Protein AF-A0A972TFI7-F1 (afdb_monomer_lite)

Radius of gyration: 17.01 Å; chains: 1; bounding box: 44×45×53 Å

Structure (mmCIF, N/CA/C/O backbone):
data_AF-A0A972TFI7-F1
#
_entry.id   AF-A0A972TFI7-F1
#
loop_
_atom_site.group_PDB
_atom_site.id
_atom_site.type_symbol
_atom_site.label_atom_id
_atom_site.label_alt_id
_atom_site.label_comp_id
_atom_site.label_asym_id
_atom_site.label_entity_id
_atom_site.label_seq_id
_atom_site.pdbx_PDB_ins_code
_atom_site.Cartn_x
_atom_site.Cartn_y
_atom_site.Cartn_z
_atom_site.occupancy
_atom_site.B_iso_or_equiv
_atom_site.auth_seq_id
_atom_site.auth_comp_id
_atom_site.auth_asym_id
_atom_site.auth_atom_id
_atom_site.pdbx_PDB_model_num
ATOM 1 N N . MET A 1 1 ? -23.118 -13.924 28.326 1.00 34.09 1 MET A N 1
ATOM 2 C CA . MET A 1 1 ? -22.421 -12.785 27.682 1.00 34.09 1 MET A CA 1
ATOM 3 C C . MET A 1 1 ? -22.241 -13.118 26.204 1.00 34.09 1 MET A C 1
ATOM 5 O O . MET A 1 1 ? -21.303 -13.821 25.851 1.00 34.09 1 MET A O 1
ATOM 9 N N . ASN A 1 2 ? -23.185 -12.710 25.352 1.00 30.08 2 ASN A N 1
ATOM 10 C CA . ASN A 1 2 ? -23.127 -12.994 23.916 1.00 30.08 2 ASN A CA 1
ATOM 11 C C . ASN A 1 2 ? -22.127 -12.044 23.255 1.00 30.08 2 ASN A C 1
ATOM 13 O O . ASN A 1 2 ? -22.388 -10.853 23.112 1.00 30.08 2 ASN A O 1
ATOM 17 N N . GLN A 1 3 ? -20.965 -12.572 22.870 1.00 31.88 3 GLN A N 1
ATOM 18 C CA . GLN A 1 3 ? -20.078 -11.890 21.937 1.00 31.88 3 GLN A CA 1
ATOM 19 C C . GLN A 1 3 ? -20.715 -11.971 20.551 1.00 31.88 3 GLN A C 1
ATOM 21 O O . GLN A 1 3 ? -20.468 -12.910 19.794 1.00 31.88 3 GLN A O 1
ATOM 26 N N . GLU A 1 4 ? -21.547 -10.983 20.220 1.00 34.84 4 GLU A N 1
ATOM 27 C CA . GLU A 1 4 ? -21.889 -10.692 18.833 1.00 34.84 4 GLU A CA 1
ATOM 28 C C . GLU A 1 4 ? -20.587 -10.449 18.072 1.00 34.84 4 GLU A C 1
ATOM 30 O O . GLU A 1 4 ? -19.953 -9.391 18.130 1.00 34.84 4 GLU A O 1
ATOM 35 N N . THR A 1 5 ? -20.149 -11.480 17.362 1.00 34.28 5 THR A N 1
ATOM 36 C CA . THR A 1 5 ? -19.100 -11.376 16.367 1.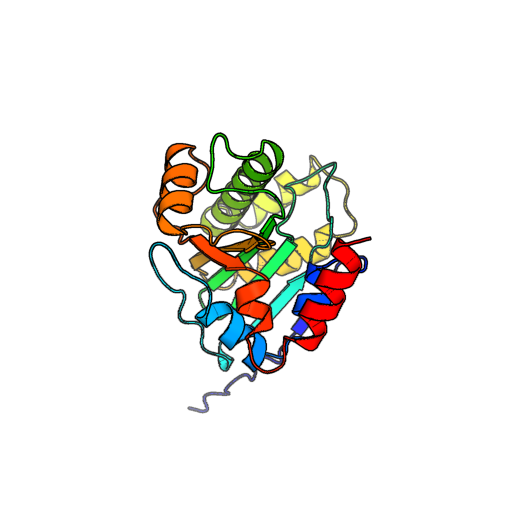00 34.28 5 THR A CA 1
ATOM 37 C C . THR A 1 5 ? -19.708 -10.572 15.230 1.00 34.28 5 THR A C 1
ATOM 39 O O . THR A 1 5 ? -20.315 -11.124 14.317 1.00 34.28 5 THR A O 1
ATOM 42 N N . ILE A 1 6 ? -19.594 -9.243 15.307 1.00 37.47 6 ILE A N 1
ATOM 43 C CA . ILE A 1 6 ? -19.954 -8.347 14.211 1.00 37.47 6 ILE A CA 1
ATOM 44 C C . ILE A 1 6 ? -19.078 -8.762 13.025 1.00 37.47 6 ILE A C 1
ATOM 46 O O . ILE A 1 6 ? -17.921 -8.344 12.906 1.00 37.47 6 ILE A O 1
ATOM 50 N N . LYS A 1 7 ? -19.616 -9.624 12.153 1.00 37.78 7 LYS A N 1
ATOM 51 C CA . LYS A 1 7 ? -19.079 -9.906 10.824 1.00 37.78 7 LYS A CA 1
ATOM 52 C C . LYS A 1 7 ? -19.114 -8.579 10.078 1.00 37.78 7 LYS A C 1
ATOM 54 O O . LYS A 1 7 ? -20.112 -8.202 9.481 1.00 37.78 7 LYS A O 1
ATOM 59 N N . ARG A 1 8 ? -18.026 -7.813 10.171 1.00 50.22 8 ARG A N 1
ATOM 60 C CA . ARG A 1 8 ? -17.847 -6.621 9.346 1.00 50.22 8 ARG A CA 1
ATOM 61 C C . ARG A 1 8 ? -17.668 -7.111 7.914 1.00 50.22 8 ARG A C 1
ATOM 63 O O . ARG A 1 8 ? -16.595 -7.613 7.553 1.00 50.22 8 ARG A O 1
ATOM 70 N N . ASP A 1 9 ? -18.739 -7.016 7.133 1.00 61.38 9 ASP A N 1
ATOM 71 C CA . ASP A 1 9 ? -18.717 -7.280 5.700 1.00 61.38 9 ASP A CA 1
ATOM 72 C C . ASP A 1 9 ? -17.564 -6.517 5.053 1.00 61.38 9 ASP A C 1
ATOM 74 O O . ASP A 1 9 ? -17.266 -5.374 5.406 1.00 61.38 9 ASP A O 1
ATOM 78 N N . PHE A 1 10 ? -16.854 -7.195 4.153 1.00 70.00 10 PHE A N 1
ATOM 79 C CA . PHE A 1 10 ? -15.791 -6.569 3.377 1.00 70.00 10 PHE A CA 1
ATOM 80 C C . PHE A 1 10 ? -16.393 -5.456 2.529 1.00 70.00 10 PHE A C 1
ATOM 82 O O . PHE A 1 10 ? -17.347 -5.713 1.799 1.00 70.00 10 PHE A O 1
ATOM 89 N N . LYS A 1 11 ? -15.831 -4.248 2.584 1.00 74.44 11 LYS A N 1
ATOM 90 C CA . LYS A 1 11 ? -16.263 -3.159 1.703 1.00 74.44 11 LYS A CA 1
ATOM 91 C C . LYS A 1 11 ? -15.095 -2.643 0.879 1.00 74.44 11 LYS A C 1
ATOM 93 O O . LYS A 1 11 ? -14.059 -2.272 1.433 1.00 74.44 11 LYS A O 1
ATOM 98 N N . LEU A 1 12 ? -15.287 -2.610 -0.435 1.00 64.25 12 LEU A N 1
ATOM 99 C CA . LEU A 1 12 ? -14.394 -1.957 -1.380 1.00 64.25 12 LEU A CA 1
ATOM 100 C C . LEU A 1 12 ? -15.035 -0.642 -1.825 1.00 64.25 12 LEU A C 1
ATOM 102 O O . LEU A 1 12 ? -16.173 -0.634 -2.289 1.00 64.25 12 LEU A O 1
ATOM 106 N N . PHE A 1 13 ? -14.305 0.459 -1.693 1.00 59.66 13 PHE A N 1
ATOM 107 C CA . PHE A 1 13 ? -14.732 1.781 -2.134 1.00 59.66 13 PHE A CA 1
ATOM 108 C C . PHE A 1 13 ? -13.809 2.259 -3.258 1.00 59.66 13 PHE A C 1
ATOM 110 O O . PHE A 1 13 ? -12.605 2.396 -3.054 1.00 59.66 13 PHE A O 1
ATOM 117 N N . GLY A 1 14 ? -14.368 2.498 -4.447 1.00 51.72 14 GLY A N 1
ATOM 118 C CA . GLY A 1 14 ? -13.664 3.126 -5.569 1.00 51.72 14 GLY A CA 1
ATOM 119 C C . GLY A 1 14 ? -13.893 4.638 -5.596 1.00 51.72 14 GLY A C 1
ATOM 120 O O . GLY A 1 14 ? -15.029 5.091 -5.425 1.00 51.72 14 GLY A O 1
ATOM 121 N N . HIS A 1 15 ? -12.834 5.424 -5.805 1.00 51.91 15 HIS A N 1
ATOM 122 C CA . HIS A 1 15 ? -12.909 6.891 -5.861 1.00 51.91 15 HIS A CA 1
ATOM 123 C C . HIS A 1 15 ? -12.464 7.513 -7.202 1.00 51.91 15 HIS A C 1
ATOM 125 O O . HIS A 1 15 ? -12.149 8.699 -7.228 1.00 51.91 15 HIS A O 1
ATOM 131 N N . GLY A 1 16 ? -12.489 6.771 -8.317 1.00 45.72 16 GLY A N 1
ATOM 132 C CA . GLY A 1 16 ? -12.198 7.310 -9.658 1.00 45.72 16 GLY A CA 1
ATOM 133 C C . GLY A 1 16 ? -11.994 6.234 -10.736 1.00 45.72 16 GLY A C 1
ATOM 134 O O . GLY A 1 16 ? -12.392 5.088 -10.530 1.00 45.72 16 GLY A O 1
ATOM 135 N N . GLU A 1 17 ? -11.403 6.628 -11.871 1.00 48.28 17 GLU A N 1
ATOM 136 C CA . GLU A 1 17 ? -11.276 5.839 -13.112 1.00 48.28 17 GLU A CA 1
ATOM 137 C C . GLU A 1 17 ? -10.251 4.682 -13.077 1.00 48.28 17 GLU A C 1
ATOM 139 O O . GLU A 1 17 ? -9.461 4.516 -12.147 1.00 48.28 17 GLU A O 1
ATOM 144 N N . ASN A 1 18 ? -10.312 3.872 -14.140 1.00 51.59 18 ASN A N 1
ATOM 145 C CA . ASN A 1 18 ? -9.766 2.533 -14.369 1.00 51.59 18 ASN A CA 1
ATOM 146 C C . ASN A 1 18 ? -8.217 2.449 -14.349 1.00 51.59 18 ASN A C 1
ATOM 148 O O . ASN A 1 18 ? -7.576 2.204 -15.368 1.00 51.59 18 ASN A O 1
ATOM 152 N N . SER A 1 19 ? -7.593 2.653 -13.186 1.00 63.91 19 SER A N 1
ATOM 153 C CA . SER A 1 19 ? -6.140 2.535 -12.997 1.00 63.91 19 SER A CA 1
ATOM 154 C C . SER A 1 19 ? -5.673 1.088 -12.771 1.00 63.91 19 SER A C 1
ATOM 156 O O . SER A 1 19 ? -6.444 0.212 -12.377 1.00 63.91 19 SER A O 1
ATOM 158 N N . VAL A 1 20 ? -4.366 0.842 -12.911 1.00 68.12 20 VAL A N 1
ATOM 159 C CA . VAL A 1 20 ? -3.718 -0.436 -12.546 1.00 68.12 20 VAL A CA 1
ATOM 160 C C . VAL A 1 20 ? -4.045 -0.858 -11.105 1.00 68.12 20 VAL A C 1
ATOM 162 O O . VAL A 1 20 ? -4.309 -2.031 -10.834 1.00 68.12 20 VAL A O 1
ATOM 165 N N . THR A 1 21 ? -4.088 0.099 -10.175 1.00 69.88 21 THR A N 1
ATOM 166 C CA . THR A 1 21 ? -4.505 -0.133 -8.786 1.00 69.88 21 THR A CA 1
ATOM 167 C C . THR A 1 21 ? -5.960 -0.534 -8.663 1.00 69.88 21 THR A C 1
ATOM 169 O O . THR A 1 21 ? -6.278 -1.450 -7.902 1.00 69.88 21 THR A O 1
ATOM 172 N N . PHE A 1 22 ? -6.840 0.105 -9.428 1.00 71.44 22 PHE A N 1
ATOM 173 C CA . PHE A 1 22 ? -8.246 -0.251 -9.457 1.00 71.44 22 PHE A CA 1
ATOM 174 C C . PHE A 1 22 ? -8.449 -1.671 -9.996 1.00 71.44 22 PHE A C 1
ATOM 176 O O . PHE A 1 22 ? -9.092 -2.481 -9.330 1.00 71.44 22 PHE A O 1
ATOM 183 N N . GLN A 1 23 ? -7.838 -2.017 -11.133 1.00 72.81 23 GLN A N 1
ATOM 184 C CA . GLN A 1 23 ? -7.920 -3.358 -11.733 1.00 72.81 23 GLN A CA 1
ATOM 185 C C . GLN A 1 23 ? -7.405 -4.445 -10.776 1.00 72.81 23 GLN A C 1
ATOM 187 O O . GLN A 1 23 ? -8.024 -5.501 -10.614 1.00 72.81 23 GLN A O 1
ATOM 192 N N . LEU A 1 24 ? -6.298 -4.170 -10.080 1.00 81.38 24 LEU A N 1
ATOM 193 C CA . LEU A 1 24 ? -5.711 -5.124 -9.150 1.00 81.38 24 LEU A CA 1
ATOM 194 C C . LEU A 1 24 ? -6.600 -5.372 -7.926 1.00 81.38 24 LEU A C 1
ATOM 196 O O . LEU A 1 24 ? -6.836 -6.522 -7.574 1.00 81.38 24 LEU A O 1
ATOM 200 N N . PHE A 1 25 ? -7.090 -4.326 -7.265 1.00 83.06 25 PHE A N 1
ATOM 201 C CA . PHE A 1 25 ? -7.773 -4.485 -5.977 1.00 83.06 25 PHE A CA 1
ATOM 202 C C . PHE A 1 25 ? -9.278 -4.722 -6.099 1.00 83.06 25 PHE A C 1
ATOM 204 O O . PHE A 1 25 ? -9.854 -5.337 -5.205 1.00 83.06 25 PHE A O 1
ATOM 211 N N . SER A 1 26 ? -9.908 -4.312 -7.204 1.00 77.38 26 SER A N 1
ATOM 212 C CA . SER A 1 26 ? -11.317 -4.638 -7.478 1.00 77.38 26 SER A CA 1
ATOM 213 C C . SER A 1 26 ? -11.560 -6.125 -7.716 1.00 77.38 26 SER A C 1
ATOM 215 O O . SER A 1 26 ? -12.636 -6.632 -7.414 1.00 77.38 26 SER A O 1
ATOM 217 N N . SER A 1 27 ? -10.540 -6.844 -8.181 1.00 79.38 27 SER A N 1
ATOM 218 C CA . SER A 1 27 ? -10.603 -8.286 -8.423 1.00 79.38 27 SER A CA 1
ATOM 219 C C . SER A 1 27 ? -10.262 -9.146 -7.196 1.00 79.38 27 SER A C 1
ATOM 221 O O . SER A 1 27 ? -10.385 -10.372 -7.254 1.00 79.38 27 SER A O 1
ATOM 223 N N . MET A 1 28 ? -9.830 -8.538 -6.083 1.00 86.75 28 MET A N 1
ATOM 224 C CA . MET A 1 28 ? -9.438 -9.259 -4.870 1.00 86.75 28 MET A CA 1
ATOM 225 C C . MET A 1 28 ? -10.597 -9.424 -3.888 1.00 86.75 28 MET A C 1
ATOM 227 O O . MET A 1 28 ? -11.147 -8.456 -3.369 1.00 86.75 28 MET A O 1
ATOM 231 N N . ASN A 1 29 ? -10.866 -10.666 -3.494 1.00 87.62 29 ASN A N 1
ATOM 232 C CA . ASN A 1 29 ? -11.591 -10.957 -2.261 1.00 87.62 29 ASN A CA 1
ATOM 233 C C . ASN A 1 29 ? -10.675 -10.848 -1.023 1.00 87.62 29 ASN A C 1
ATOM 235 O O . ASN A 1 29 ? -9.446 -10.772 -1.127 1.00 87.62 29 ASN A O 1
ATOM 239 N N . LYS A 1 30 ? -11.266 -10.900 0.180 1.00 89.19 30 LYS A N 1
ATOM 240 C CA . LYS A 1 30 ? -10.533 -10.841 1.463 1.00 89.19 30 LYS A CA 1
ATOM 241 C C . LYS A 1 30 ? -9.381 -11.849 1.553 1.00 89.19 30 LYS A C 1
ATOM 243 O O . LYS A 1 30 ? -8.298 -11.498 2.022 1.00 89.19 30 LYS A O 1
ATOM 248 N N . ARG A 1 31 ? -9.585 -13.084 1.084 1.00 89.88 31 ARG A N 1
ATOM 249 C CA . ARG A 1 31 ? -8.569 -14.147 1.112 1.00 89.88 31 ARG A CA 1
ATOM 250 C C . ARG A 1 31 ? -7.393 -13.831 0.191 1.00 89.88 31 ARG A C 1
ATOM 252 O O . ARG A 1 31 ? -6.244 -14.028 0.583 1.00 89.88 31 ARG A O 1
ATOM 259 N N . GLN A 1 32 ? -7.661 -13.337 -1.016 1.00 90.75 32 GLN A N 1
ATOM 260 C CA . GLN A 1 32 ? -6.634 -12.883 -1.956 1.00 90.75 32 GLN A CA 1
ATOM 261 C C . GLN A 1 32 ? -5.880 -11.675 -1.398 1.00 90.75 32 GLN A C 1
ATOM 263 O O . GLN A 1 32 ? -4.654 -11.686 -1.408 1.00 90.75 32 GLN A O 1
ATOM 268 N N . LEU A 1 33 ? -6.586 -10.701 -0.820 1.00 91.56 33 LEU A N 1
ATOM 269 C CA . LEU A 1 33 ? -5.980 -9.523 -0.204 1.00 91.56 33 LEU A CA 1
ATOM 270 C C . LEU A 1 33 ? -5.087 -9.885 0.991 1.00 91.56 33 LEU A C 1
ATOM 272 O O . LEU A 1 33 ? -3.971 -9.385 1.104 1.00 91.56 33 LEU A O 1
ATOM 276 N N . ARG A 1 34 ? -5.521 -10.813 1.854 1.00 92.44 34 ARG A N 1
ATOM 277 C CA . ARG A 1 34 ? -4.668 -11.351 2.923 1.00 92.44 34 ARG A CA 1
ATOM 278 C C . ARG A 1 34 ? -3.391 -11.959 2.347 1.00 92.44 34 ARG A C 1
ATOM 280 O O . ARG A 1 34 ? -2.310 -11.654 2.843 1.00 92.44 34 ARG A O 1
ATOM 287 N N . ARG A 1 35 ? -3.513 -12.835 1.341 1.00 90.88 35 ARG A N 1
ATOM 288 C CA . ARG A 1 35 ? -2.348 -13.481 0.714 1.00 90.88 35 ARG A CA 1
ATOM 289 C C . ARG A 1 35 ? -1.416 -12.453 0.088 1.00 90.88 35 ARG A C 1
ATOM 291 O O . ARG A 1 35 ? -0.208 -12.578 0.232 1.00 90.88 35 ARG A O 1
ATOM 298 N N . PHE A 1 36 ? -1.969 -11.445 -0.574 1.00 92.12 36 PHE A N 1
ATOM 299 C CA . PHE A 1 36 ? -1.213 -10.340 -1.141 1.00 92.12 36 PHE A CA 1
ATOM 300 C C . PHE A 1 36 ? -0.376 -9.638 -0.058 1.00 92.12 36 PHE A C 1
ATOM 302 O O . PHE A 1 36 ? 0.843 -9.554 -0.186 1.00 92.12 36 PHE A O 1
ATOM 309 N N . LEU A 1 37 ? -0.994 -9.251 1.063 1.00 92.88 37 LEU A N 1
ATOM 310 C CA . LEU A 1 37 ? -0.306 -8.583 2.175 1.00 92.88 37 LEU A CA 1
ATOM 311 C C . LEU A 1 37 ? 0.725 -9.475 2.882 1.00 92.88 37 LEU A C 1
ATOM 313 O O . LEU A 1 37 ? 1.774 -8.986 3.303 1.00 92.88 37 LEU A O 1
ATOM 317 N N . SER A 1 38 ? 0.451 -10.777 3.014 1.00 91.38 38 SER A N 1
ATOM 318 C CA . SER A 1 38 ? 1.375 -11.724 3.649 1.00 91.38 38 SER A CA 1
ATOM 319 C C . SER A 1 38 ? 2.594 -12.045 2.787 1.00 91.38 38 SER A C 1
ATOM 321 O O . SER A 1 38 ? 3.602 -12.487 3.322 1.00 91.38 38 SER A O 1
ATOM 323 N N . ASN A 1 39 ? 2.492 -11.853 1.471 1.00 91.06 39 ASN A N 1
ATOM 324 C CA . ASN A 1 39 ? 3.583 -12.063 0.523 1.00 91.06 39 ASN A CA 1
ATOM 325 C C . ASN A 1 39 ? 4.384 -10.786 0.235 1.00 91.06 39 ASN A C 1
ATOM 327 O O . ASN A 1 39 ? 5.348 -10.853 -0.524 1.00 91.06 39 ASN A O 1
ATOM 331 N N . ALA A 1 40 ? 4.015 -9.633 0.792 1.00 91.62 40 ALA A N 1
ATOM 332 C CA . ALA A 1 40 ? 4.865 -8.452 0.720 1.00 91.62 40 ALA A CA 1
ATOM 333 C C . ALA A 1 40 ? 6.128 -8.647 1.578 1.00 91.62 40 ALA A C 1
ATOM 335 O O . ALA A 1 40 ? 6.074 -9.222 2.666 1.00 91.62 40 ALA A O 1
ATOM 336 N N . ASP A 1 41 ? 7.261 -8.166 1.078 1.00 91.12 41 ASP A N 1
ATOM 337 C CA . ASP A 1 41 ? 8.543 -8.176 1.770 1.00 91.12 41 ASP A CA 1
ATOM 338 C C . ASP A 1 41 ? 8.590 -6.975 2.719 1.00 91.12 41 ASP A C 1
ATOM 340 O O . ASP A 1 41 ? 8.724 -5.827 2.294 1.00 91.12 41 ASP A O 1
ATOM 344 N N . TRP A 1 42 ? 8.405 -7.236 4.014 1.00 92.19 42 TRP A N 1
ATOM 345 C CA . TRP A 1 42 ? 8.366 -6.211 5.057 1.00 92.19 42 TRP A CA 1
ATOM 346 C C . TRP A 1 42 ? 9.754 -5.993 5.657 1.00 92.19 42 TRP A C 1
ATOM 348 O O . TRP A 1 42 ? 10.392 -6.927 6.127 1.00 92.19 42 TRP A O 1
ATOM 358 N N . ALA A 1 43 ? 10.203 -4.743 5.680 1.00 87.69 43 ALA A N 1
ATOM 359 C CA . ALA A 1 43 ? 11.555 -4.361 6.066 1.00 87.69 43 ALA A CA 1
ATOM 360 C C . ALA A 1 43 ? 11.834 -4.391 7.576 1.00 87.69 43 ALA A C 1
ATOM 362 O O . ALA A 1 43 ? 12.992 -4.510 7.970 1.00 87.69 43 ALA A O 1
ATOM 363 N N . SER A 1 44 ? 10.813 -4.235 8.424 1.00 80.94 44 SER A N 1
ATOM 364 C CA . SER A 1 44 ? 10.983 -4.247 9.885 1.00 80.94 44 SER A CA 1
ATOM 365 C C . SER A 1 44 ? 10.020 -5.196 10.571 1.00 80.94 44 SER A C 1
ATOM 367 O O . SER A 1 44 ? 10.448 -6.117 11.254 1.00 80.94 44 SER A O 1
ATOM 369 N N . PHE A 1 45 ? 8.714 -4.990 10.408 1.00 83.50 45 PHE A N 1
ATOM 370 C CA . PHE A 1 45 ? 7.718 -5.831 11.060 1.00 83.50 45 PHE A CA 1
ATOM 371 C C . PHE A 1 45 ? 6.562 -6.117 10.110 1.00 83.50 45 PHE A C 1
ATOM 373 O O . PHE A 1 45 ? 5.905 -5.208 9.604 1.00 83.50 45 PHE A O 1
ATOM 380 N N . ASN A 1 46 ? 6.285 -7.403 9.899 1.00 85.19 46 ASN A N 1
ATOM 381 C CA . ASN A 1 46 ? 5.127 -7.828 9.128 1.00 85.19 46 ASN A CA 1
ATOM 382 C C . ASN A 1 46 ? 3.847 -7.475 9.910 1.00 85.19 46 ASN A C 1
ATOM 384 O O . ASN A 1 46 ? 3.751 -7.785 11.102 1.00 85.19 46 ASN A O 1
ATOM 388 N N . PRO A 1 47 ? 2.844 -6.835 9.286 1.00 85.44 47 PRO A N 1
ATOM 389 C CA . PRO A 1 47 ? 1.591 -6.529 9.955 1.00 85.44 47 PRO A CA 1
ATOM 390 C C . PRO A 1 47 ? 0.845 -7.782 10.447 1.00 85.44 47 PRO A C 1
ATOM 392 O O . PRO A 1 47 ? 0.080 -7.662 11.398 1.00 85.44 47 PRO A O 1
ATOM 395 N N . ASN A 1 48 ? 1.063 -8.969 9.869 1.00 85.38 48 ASN A N 1
ATOM 396 C CA . ASN A 1 48 ? 0.382 -10.227 10.212 1.00 85.38 48 ASN A CA 1
ATOM 397 C C . ASN A 1 48 ? -1.150 -10.065 10.308 1.00 85.38 48 ASN A C 1
ATOM 399 O O . ASN A 1 48 ? -1.778 -10.287 11.347 1.00 85.38 48 ASN A O 1
ATOM 403 N N . ILE A 1 49 ? -1.757 -9.595 9.216 1.00 88.38 49 ILE A N 1
ATOM 404 C CA . ILE A 1 49 ? -3.195 -9.317 9.155 1.00 88.38 49 ILE A CA 1
ATOM 405 C C . ILE A 1 49 ? -3.963 -10.611 8.895 1.00 88.38 49 ILE A C 1
ATOM 407 O O . ILE A 1 49 ? -3.794 -11.264 7.864 1.00 88.38 49 ILE A O 1
ATOM 411 N N . LYS A 1 50 ? -4.852 -10.965 9.827 1.00 90.19 50 LYS A N 1
ATOM 412 C CA . LYS A 1 50 ? -5.821 -12.052 9.645 1.00 90.19 50 LYS A CA 1
ATOM 413 C C . LYS A 1 50 ? -6.911 -11.624 8.661 1.00 90.19 50 LYS A C 1
ATOM 415 O O . LYS A 1 50 ? -7.305 -10.465 8.631 1.00 90.19 50 LYS A O 1
ATOM 420 N N . GLU A 1 51 ? -7.457 -12.579 7.913 1.00 90.31 51 GLU A N 1
ATOM 421 C CA . GLU A 1 51 ? -8.504 -12.322 6.910 1.00 90.31 51 GLU A CA 1
ATOM 422 C C . GLU A 1 51 ? -9.741 -11.640 7.514 1.00 90.31 51 GLU A C 1
ATOM 424 O O . GLU A 1 51 ? -10.196 -10.614 7.015 1.00 90.31 51 GLU A O 1
ATOM 429 N N . ALA A 1 52 ? -10.220 -12.160 8.650 1.00 86.75 52 ALA A N 1
ATOM 430 C CA . ALA A 1 52 ? -11.356 -11.607 9.388 1.00 86.75 52 ALA A CA 1
ATOM 431 C C . ALA A 1 52 ? -11.097 -10.197 9.948 1.00 86.75 52 ALA A C 1
ATOM 433 O O . ALA A 1 52 ? -12.040 -9.467 10.239 1.00 86.75 52 ALA A O 1
ATOM 434 N N . ALA A 1 53 ? -9.828 -9.799 10.092 1.00 89.06 53 ALA A N 1
ATOM 435 C CA . ALA A 1 53 ? -9.470 -8.475 10.580 1.00 89.06 53 ALA A CA 1
ATOM 436 C C . ALA A 1 53 ? -9.542 -7.405 9.484 1.00 89.06 53 ALA A C 1
ATOM 438 O O . ALA A 1 53 ? -9.546 -6.226 9.828 1.00 89.06 53 ALA A O 1
ATOM 439 N N . ILE A 1 54 ? -9.583 -7.776 8.198 1.00 88.94 54 ILE A N 1
ATOM 440 C CA . ILE A 1 54 ? -9.705 -6.826 7.086 1.00 88.94 54 ILE A CA 1
ATOM 441 C C . ILE A 1 54 ? -11.136 -6.288 7.050 1.00 88.94 54 ILE A C 1
ATOM 443 O O . ILE A 1 54 ? -12.099 -7.051 7.026 1.00 88.94 54 ILE A O 1
ATOM 447 N N . GLN A 1 55 ? -11.275 -4.968 7.034 1.00 87.81 55 GLN A N 1
ATOM 448 C CA . GLN A 1 55 ? -12.565 -4.290 7.142 1.00 87.81 55 GLN A CA 1
ATOM 449 C C . GLN A 1 55 ? -12.923 -3.591 5.834 1.00 87.81 55 GLN A C 1
ATOM 451 O O . GLN A 1 55 ? -13.953 -3.891 5.238 1.00 87.81 55 GLN A O 1
ATOM 456 N N . GLU A 1 56 ? -12.061 -2.685 5.374 1.00 87.31 56 GLU A N 1
ATOM 457 C CA . GLU A 1 56 ? -12.356 -1.823 4.229 1.00 87.31 56 GLU A CA 1
ATOM 458 C C . GLU A 1 56 ? -11.107 -1.612 3.369 1.00 87.31 56 GLU A C 1
ATOM 460 O O . GLU A 1 56 ? -9.989 -1.571 3.886 1.00 87.31 56 GLU A O 1
ATOM 465 N N . VAL A 1 57 ? -11.307 -1.443 2.066 1.00 83.81 57 VAL A N 1
ATOM 466 C CA . VAL A 1 57 ? -10.281 -1.012 1.111 1.00 83.81 57 VAL A CA 1
ATOM 467 C C . VAL A 1 57 ? -10.816 0.202 0.374 1.00 83.81 57 VAL A C 1
ATOM 469 O O . VAL A 1 57 ? -11.917 0.164 -0.170 1.00 83.81 57 VAL A O 1
ATOM 472 N N . HIS A 1 58 ? -10.040 1.276 0.368 1.00 80.19 58 HIS A N 1
ATOM 473 C CA . HIS A 1 58 ? -10.381 2.537 -0.277 1.00 80.19 58 HIS A CA 1
ATOM 474 C C . HIS A 1 58 ? -9.364 2.797 -1.380 1.00 80.19 58 HIS A C 1
ATOM 476 O O . HIS A 1 58 ? -8.174 2.870 -1.088 1.00 80.19 58 HIS A O 1
ATOM 482 N N . LEU A 1 59 ? -9.819 2.879 -2.627 1.00 72.56 59 LEU A N 1
ATOM 483 C CA . LEU A 1 59 ? -8.993 3.109 -3.812 1.00 72.56 59 LEU A CA 1
ATOM 484 C C . LEU A 1 59 ? -9.089 4.580 -4.214 1.00 72.56 59 LEU A C 1
ATOM 486 O O . LEU A 1 59 ? -10.196 5.065 -4.448 1.00 72.56 59 LEU A O 1
ATOM 490 N N . PHE A 1 60 ? -7.954 5.257 -4.355 1.00 69.75 60 PHE A N 1
ATOM 491 C CA . PHE A 1 60 ? -7.850 6.679 -4.698 1.00 69.75 60 PHE A CA 1
ATOM 492 C C . PHE A 1 60 ? -7.102 6.885 -6.024 1.00 69.75 60 PHE A C 1
ATOM 494 O O . PHE A 1 60 ? -6.051 7.527 -6.046 1.00 69.75 60 PHE A O 1
ATOM 501 N N . PRO A 1 61 ? -7.602 6.359 -7.157 1.00 52.28 61 PRO A N 1
ATOM 502 C CA . PRO A 1 61 ? -6.927 6.539 -8.436 1.00 52.28 61 PRO A CA 1
ATOM 503 C C . PRO A 1 61 ? -6.846 8.036 -8.776 1.00 52.28 61 PRO A C 1
ATOM 505 O O . PRO A 1 61 ? -7.854 8.692 -9.023 1.00 52.28 61 PRO A O 1
ATOM 508 N N . CYS A 1 62 ? -5.628 8.581 -8.764 1.00 49.66 62 CYS A N 1
ATOM 509 C CA . CYS A 1 62 ? -5.308 9.956 -9.166 1.00 49.66 62 CYS A CA 1
ATOM 510 C C . CYS A 1 62 ? -5.999 11.092 -8.386 1.00 49.66 62 CYS A C 1
ATOM 512 O O . CYS A 1 62 ? -6.061 12.222 -8.884 1.00 49.66 62 CYS A O 1
ATOM 514 N N . PHE A 1 63 ? -6.459 10.860 -7.155 1.00 42.69 63 PHE A N 1
ATOM 515 C CA . PHE A 1 63 ? -7.078 11.926 -6.369 1.00 42.69 63 PHE A CA 1
ATOM 516 C C . PHE A 1 63 ? -6.026 12.979 -5.949 1.00 42.69 63 PHE A C 1
ATOM 518 O O . PHE A 1 63 ? -5.139 12.734 -5.133 1.00 42.69 63 PHE A O 1
ATOM 525 N N . GLY A 1 64 ? -6.092 14.173 -6.554 1.00 41.91 64 GLY A N 1
ATOM 526 C CA . GLY A 1 64 ? -5.301 15.334 -6.129 1.00 41.91 64 GLY A CA 1
ATOM 527 C C . GLY A 1 64 ? -3.836 15.381 -6.591 1.00 41.91 64 GLY A C 1
ATOM 528 O O . GLY A 1 64 ? -2.993 15.925 -5.873 1.00 41.91 64 GLY A O 1
ATOM 529 N N . LYS A 1 65 ? -3.500 14.895 -7.800 1.00 43.84 65 LYS A N 1
ATOM 530 C CA . LYS A 1 65 ? -2.151 15.104 -8.386 1.00 43.84 65 LYS A CA 1
ATOM 531 C C . LYS A 1 65 ? -1.751 16.591 -8.482 1.00 43.84 65 LYS A C 1
ATOM 533 O O . LYS A 1 65 ? -0.562 16.896 -8.443 1.00 43.84 65 LYS A O 1
ATOM 538 N N . ALA A 1 66 ? -2.722 17.511 -8.531 1.00 39.62 66 ALA A N 1
ATOM 539 C CA . ALA A 1 66 ? -2.480 18.955 -8.608 1.00 39.62 66 ALA A CA 1
ATOM 540 C C . ALA A 1 66 ? -2.593 19.708 -7.265 1.00 39.62 66 ALA A C 1
ATOM 542 O O . ALA A 1 66 ? -1.872 20.681 -7.054 1.00 39.62 66 ALA A O 1
ATOM 543 N N . LYS A 1 67 ? -3.478 19.292 -6.346 1.00 36.97 67 LYS A N 1
ATOM 544 C CA . LYS A 1 67 ? -3.755 19.995 -5.077 1.00 36.97 67 LYS A CA 1
ATOM 545 C C . LYS A 1 67 ? -4.104 18.979 -3.974 1.00 36.97 67 LYS A C 1
ATOM 547 O O . LYS A 1 67 ? -4.804 18.011 -4.243 1.00 36.97 67 LYS A O 1
ATOM 552 N N . GLY A 1 68 ? -3.607 19.174 -2.748 1.00 40.44 68 GLY A N 1
ATOM 553 C CA . GLY A 1 68 ? -3.860 18.303 -1.585 1.00 40.44 68 GLY A CA 1
ATOM 554 C C . GLY A 1 68 ? -2.686 17.398 -1.170 1.00 40.44 68 GLY A C 1
ATOM 555 O O . GLY A 1 68 ? -1.574 17.474 -1.709 1.00 40.44 68 GLY A O 1
ATOM 556 N N . TYR A 1 69 ? -2.936 16.508 -0.202 1.00 36.91 69 TYR A N 1
ATOM 557 C CA . TYR A 1 69 ? -1.941 15.584 0.362 1.00 36.91 69 TYR A CA 1
ATOM 558 C C . TYR A 1 69 ? -1.474 14.490 -0.618 1.00 36.91 69 TYR A C 1
ATOM 560 O O . TYR A 1 69 ? -0.824 13.575 -0.154 1.00 36.91 69 TYR A O 1
ATOM 568 N N . GLY A 1 70 ? -1.728 14.555 -1.939 1.00 48.38 70 GLY A N 1
ATOM 569 C CA . GLY A 1 70 ? -1.263 13.539 -2.913 1.00 48.38 70 GLY A CA 1
ATOM 570 C C . GLY A 1 70 ? -1.478 12.124 -2.383 1.00 48.38 70 GLY A C 1
ATOM 571 O O . GLY A 1 70 ? -0.535 11.480 -1.925 1.00 48.38 70 GLY A O 1
ATOM 572 N N . GLU A 1 71 ? -2.756 11.775 -2.300 1.00 62.38 71 GLU A N 1
ATOM 573 C CA . GLU A 1 71 ? -3.279 10.676 -1.502 1.00 62.38 71 GLU A CA 1
ATOM 574 C C . GLU A 1 71 ? -2.683 9.331 -1.928 1.00 62.38 71 GLU A C 1
ATOM 576 O O . GLU A 1 71 ? -2.312 9.166 -3.090 1.00 62.38 71 GLU A O 1
ATOM 581 N N . PRO A 1 72 ? -2.559 8.372 -0.994 1.00 68.81 72 PRO A N 1
ATOM 582 C CA . PRO A 1 72 ? -2.118 7.034 -1.343 1.00 68.81 72 PRO A CA 1
ATOM 583 C C . PRO A 1 72 ? -3.060 6.419 -2.344 1.00 68.81 72 PRO A C 1
ATOM 585 O O . PRO A 1 72 ? -4.270 6.539 -2.175 1.00 68.81 72 PRO A O 1
ATOM 588 N N . ASP A 1 73 ? -2.517 5.693 -3.318 1.00 74.62 73 ASP A N 1
ATO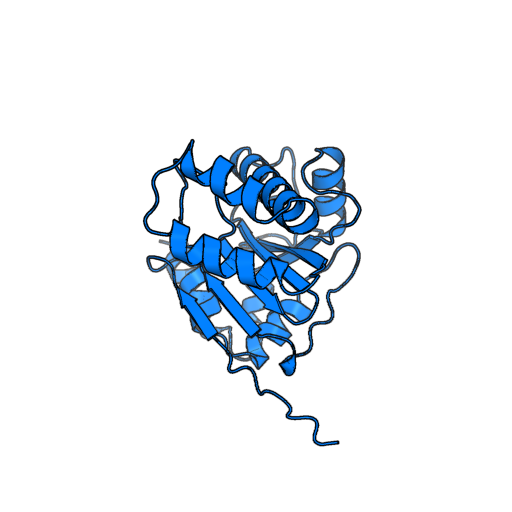M 589 C CA . ASP A 1 73 ? -3.349 5.022 -4.308 1.00 74.62 73 ASP A CA 1
ATOM 590 C C . ASP A 1 73 ? -4.399 4.133 -3.634 1.00 74.62 73 ASP A C 1
ATOM 592 O O . ASP A 1 73 ? -5.490 3.939 -4.175 1.00 74.62 73 ASP A O 1
ATOM 596 N N . ILE A 1 74 ? -4.080 3.579 -2.452 1.00 81.25 74 ILE A N 1
ATOM 597 C CA . ILE A 1 74 ? -4.984 2.723 -1.680 1.00 81.25 74 ILE A CA 1
ATOM 598 C C . ILE A 1 74 ? -4.787 2.904 -0.173 1.00 81.25 74 ILE A C 1
ATOM 600 O O . ILE A 1 74 ? -3.664 2.987 0.326 1.00 81.25 74 ILE A O 1
ATOM 604 N N . ILE A 1 75 ? -5.887 2.851 0.579 1.00 85.81 75 ILE A N 1
ATOM 605 C CA . ILE A 1 75 ? -5.882 2.676 2.035 1.00 85.81 75 ILE A CA 1
ATOM 606 C C . ILE A 1 75 ? -6.607 1.384 2.398 1.00 85.81 75 ILE A C 1
ATOM 608 O O . ILE A 1 75 ? -7.789 1.212 2.103 1.00 85.81 75 ILE A O 1
ATOM 612 N N . ILE A 1 76 ? -5.912 0.487 3.097 1.00 89.25 76 ILE A N 1
ATOM 613 C CA . ILE A 1 76 ? -6.481 -0.755 3.626 1.00 89.25 76 ILE A CA 1
ATOM 614 C C . ILE A 1 76 ? -6.667 -0.609 5.134 1.00 89.25 76 ILE A C 1
ATOM 616 O O . ILE A 1 76 ? -5.713 -0.390 5.888 1.00 89.25 76 ILE A O 1
ATOM 620 N N . LEU A 1 77 ? -7.905 -0.782 5.583 1.00 89.50 77 LEU A N 1
ATOM 621 C CA . LEU A 1 77 ? -8.286 -0.786 6.985 1.00 89.50 77 LEU A CA 1
ATOM 622 C C . LEU A 1 77 ? -8.407 -2.214 7.503 1.00 89.50 77 LEU A C 1
ATOM 624 O O . LEU A 1 77 ? -9.197 -3.014 6.999 1.00 89.50 77 LEU A O 1
ATOM 628 N N . SER A 1 78 ? -7.676 -2.513 8.574 1.00 90.06 78 SER A N 1
ATOM 629 C CA . SER A 1 78 ? -7.846 -3.747 9.342 1.00 90.06 78 SER A CA 1
ATOM 630 C C . SER A 1 78 ? -7.824 -3.479 10.845 1.00 90.06 78 SER A C 1
ATOM 632 O O . SER A 1 78 ? -7.399 -2.409 11.276 1.00 90.06 78 SER A O 1
ATOM 634 N N . SER A 1 79 ? -8.301 -4.414 11.664 1.00 86.50 79 SER A N 1
ATOM 635 C CA . SER A 1 79 ? -8.328 -4.203 13.116 1.00 86.50 79 SER A CA 1
ATOM 636 C C . SER A 1 79 ? -6.926 -3.883 13.662 1.00 86.50 79 SER A C 1
ATOM 638 O O . SER A 1 79 ? -5.947 -4.596 13.407 1.00 86.50 79 SER A O 1
ATOM 640 N N . GLY A 1 80 ? -6.829 -2.743 14.349 1.00 86.56 80 GLY A N 1
ATOM 641 C CA . GLY A 1 80 ? -5.592 -2.185 14.893 1.00 86.56 80 GLY A CA 1
ATOM 642 C C . GLY A 1 80 ? -4.538 -1.733 13.872 1.00 86.56 80 GLY A C 1
ATOM 643 O O . GLY A 1 80 ? -3.431 -1.387 14.286 1.00 86.56 80 GLY A O 1
ATOM 644 N N . ARG A 1 81 ? -4.810 -1.727 12.555 1.00 89.75 81 ARG A N 1
ATOM 645 C CA . ARG A 1 81 ? -3.817 -1.344 11.528 1.00 89.75 81 ARG A CA 1
ATOM 646 C C . ARG A 1 81 ? -4.416 -0.554 10.363 1.00 89.75 81 ARG A C 1
ATOM 648 O O . ARG A 1 81 ? -5.583 -0.712 9.997 1.00 89.75 81 ARG A O 1
ATOM 655 N N . VAL A 1 82 ? -3.580 0.278 9.755 1.00 88.50 82 VAL A N 1
ATOM 656 C CA . VAL A 1 82 ? -3.863 0.984 8.501 1.00 88.50 82 VAL A CA 1
ATOM 657 C C . VAL A 1 82 ? -2.665 0.825 7.574 1.00 88.50 82 VAL A C 1
ATOM 659 O O . VAL A 1 82 ? -1.532 1.040 7.999 1.00 88.50 82 VAL A O 1
ATOM 662 N N . ILE A 1 83 ? -2.905 0.402 6.335 1.00 90.62 83 ILE A N 1
ATOM 663 C CA . ILE A 1 83 ? -1.858 0.265 5.319 1.00 90.62 83 ILE A CA 1
ATOM 664 C C . ILE A 1 83 ? -2.124 1.291 4.229 1.00 90.62 83 ILE A C 1
ATOM 666 O O . ILE A 1 83 ? -3.193 1.272 3.620 1.00 90.62 83 ILE A O 1
ATOM 670 N N . TYR A 1 84 ? -1.145 2.152 3.989 1.00 86.69 84 TYR A N 1
ATOM 671 C CA . TYR A 1 84 ? -1.117 3.075 2.863 1.00 86.69 84 TYR A CA 1
ATOM 672 C C . TYR A 1 84 ? -0.320 2.420 1.741 1.00 86.69 84 TYR A C 1
ATOM 674 O O . TYR A 1 84 ? 0.816 1.995 1.966 1.00 86.69 84 TYR A O 1
ATOM 682 N N . VAL A 1 85 ? -0.922 2.296 0.564 1.00 86.69 85 VAL A N 1
ATOM 683 C CA . VAL A 1 85 ? -0.308 1.636 -0.587 1.00 86.69 85 VAL A CA 1
ATOM 684 C C . VAL A 1 85 ? 0.012 2.667 -1.656 1.00 86.69 85 VAL A C 1
ATOM 686 O O . VAL A 1 85 ? -0.835 3.499 -1.975 1.00 86.69 85 VAL A O 1
ATOM 689 N N . GLU A 1 86 ? 1.212 2.560 -2.209 1.00 84.38 86 GLU A N 1
ATOM 690 C CA . GLU A 1 86 ? 1.687 3.312 -3.365 1.00 84.38 86 GLU A CA 1
ATOM 691 C C . GLU A 1 86 ? 2.045 2.359 -4.496 1.00 84.38 86 GLU A C 1
ATOM 693 O O . GLU A 1 86 ? 2.647 1.311 -4.243 1.00 84.38 86 GLU A O 1
ATOM 698 N N . VAL A 1 87 ? 1.736 2.724 -5.735 1.00 79.56 87 VAL A N 1
ATOM 699 C CA . VAL A 1 87 ? 2.200 2.013 -6.922 1.00 79.56 87 VAL A CA 1
ATOM 700 C C . VAL A 1 87 ? 3.230 2.846 -7.657 1.00 79.56 87 VAL A C 1
ATOM 702 O O . VAL A 1 87 ? 2.924 3.866 -8.259 1.00 79.56 87 VAL A O 1
ATOM 705 N N . GLU A 1 88 ? 4.465 2.358 -7.649 1.00 79.12 88 GLU A N 1
ATOM 706 C CA . GLU A 1 88 ? 5.606 3.045 -8.236 1.00 79.12 88 GLU A CA 1
ATOM 707 C C . GLU A 1 88 ? 6.221 2.199 -9.351 1.00 79.12 88 GLU A C 1
ATOM 709 O O . GLU A 1 88 ? 6.693 1.079 -9.142 1.00 79.12 88 GLU A O 1
ATOM 714 N N . LEU A 1 89 ? 6.203 2.739 -10.566 1.00 72.19 89 LEU A N 1
ATOM 715 C CA . LEU A 1 89 ? 6.704 2.062 -11.761 1.00 72.19 89 LEU A CA 1
ATOM 716 C C . LEU A 1 89 ? 8.194 2.352 -12.003 1.00 72.19 89 LEU A C 1
ATOM 718 O O . LEU A 1 89 ? 8.833 1.643 -12.780 1.00 72.19 89 LEU A O 1
ATOM 722 N N . ALA A 1 90 ? 8.762 3.358 -11.335 1.00 71.00 90 ALA A N 1
ATOM 723 C CA . ALA A 1 90 ? 10.173 3.698 -11.411 1.00 71.00 90 ALA A CA 1
ATOM 724 C C . ALA A 1 90 ? 11.066 2.748 -10.591 1.00 71.00 90 ALA A C 1
ATOM 726 O O . ALA A 1 90 ? 10.666 2.141 -9.597 1.00 71.00 90 ALA A O 1
ATOM 727 N N . PHE A 1 91 ? 12.342 2.669 -10.975 1.00 71.50 91 PHE A N 1
ATOM 728 C CA . PHE A 1 91 ? 13.351 1.919 -10.229 1.00 71.50 91 PHE A CA 1
ATOM 729 C C . PHE A 1 91 ? 13.765 2.661 -8.949 1.00 71.50 91 PHE A C 1
ATOM 731 O O . PHE A 1 91 ? 14.366 3.731 -9.008 1.00 71.50 91 PHE A O 1
ATOM 738 N N . LEU A 1 92 ? 13.495 2.065 -7.784 1.00 73.94 92 LEU A N 1
ATOM 739 C CA . LEU A 1 92 ? 13.763 2.682 -6.472 1.00 73.94 92 LEU A CA 1
ATOM 740 C C . LEU A 1 92 ? 15.118 2.299 -5.849 1.00 73.94 92 LEU A C 1
ATOM 742 O O . LEU A 1 92 ? 15.643 3.015 -4.987 1.00 73.94 92 LEU A O 1
ATOM 746 N N . ASP A 1 93 ? 15.708 1.199 -6.320 1.00 68.56 93 ASP A N 1
ATOM 747 C CA . ASP A 1 93 ? 16.905 0.587 -5.729 1.00 68.56 93 ASP A CA 1
ATOM 748 C C . ASP A 1 93 ? 18.239 1.140 -6.244 1.00 68.56 93 ASP A C 1
ATOM 750 O O . ASP A 1 93 ? 19.282 0.868 -5.654 1.00 68.56 93 ASP A O 1
ATOM 754 N N . LYS A 1 94 ? 18.243 1.949 -7.309 1.00 66.69 94 LYS A N 1
ATOM 755 C CA . LYS A 1 94 ? 19.470 2.534 -7.870 1.00 66.69 94 LYS A CA 1
ATOM 756 C C . LYS A 1 94 ? 19.425 4.059 -7.828 1.00 66.69 94 LYS A C 1
ATOM 758 O O . LYS A 1 94 ? 18.433 4.663 -8.214 1.00 66.69 94 LYS A O 1
ATOM 763 N N . GLY A 1 95 ? 20.514 4.683 -7.379 1.00 73.88 95 GLY A N 1
ATOM 764 C CA . GLY A 1 95 ? 20.713 6.132 -7.491 1.00 73.88 95 GLY A CA 1
ATOM 765 C C . GLY A 1 95 ? 19.767 6.984 -6.637 1.00 73.88 95 GLY A C 1
ATOM 766 O O . GLY A 1 95 ? 19.385 6.604 -5.531 1.00 73.88 95 GLY A O 1
ATOM 767 N N . LYS A 1 96 ? 19.419 8.178 -7.120 1.00 80.00 96 LYS A N 1
ATOM 768 C CA . LYS A 1 96 ? 18.546 9.134 -6.422 1.00 80.00 96 LYS A CA 1
ATOM 769 C C . LYS A 1 96 ? 17.080 8.706 -6.536 1.00 80.00 96 LYS A C 1
ATOM 771 O O . LYS A 1 96 ? 16.639 8.316 -7.609 1.00 80.00 96 LYS A O 1
ATOM 776 N N . LEU A 1 97 ? 16.318 8.811 -5.443 1.00 81.12 97 LEU A N 1
ATOM 777 C CA . LEU A 1 97 ? 14.879 8.527 -5.484 1.00 81.12 97 LEU A CA 1
ATOM 778 C C . LEU A 1 97 ? 14.162 9.498 -6.443 1.00 81.12 97 LEU A C 1
ATOM 780 O O . LEU A 1 97 ? 14.484 10.694 -6.429 1.00 81.12 97 LEU A O 1
ATOM 784 N N . PRO A 1 98 ? 13.169 9.030 -7.223 1.00 79.94 98 PRO A N 1
ATOM 785 C CA . PRO A 1 98 ? 12.378 9.898 -8.085 1.00 79.94 98 PRO A CA 1
ATOM 786 C C . PRO A 1 98 ? 11.752 11.049 -7.291 1.00 79.94 98 PRO A C 1
ATOM 788 O O . PRO A 1 98 ? 11.200 10.859 -6.205 1.00 79.94 98 PRO A O 1
ATOM 791 N N . LYS A 1 99 ? 11.815 12.272 -7.830 1.00 79.44 99 LYS A N 1
ATOM 792 C CA . LYS A 1 99 ? 11.321 13.474 -7.132 1.00 79.44 99 LYS A CA 1
ATOM 793 C C . LYS A 1 99 ? 9.833 13.367 -6.780 1.00 79.44 99 LYS A C 1
ATOM 795 O O . LYS A 1 99 ? 9.430 13.860 -5.728 1.00 79.44 99 LYS A O 1
ATOM 800 N N . GLN A 1 100 ? 9.035 12.738 -7.644 1.00 74.88 100 GLN A N 1
ATOM 801 C CA . GLN A 1 100 ? 7.601 12.543 -7.408 1.00 74.88 100 GLN A CA 1
ATOM 802 C C . GLN A 1 100 ? 7.345 11.524 -6.296 1.00 74.88 100 GLN A C 1
ATOM 804 O O . GLN A 1 100 ? 6.662 11.869 -5.335 1.00 74.88 100 GLN A O 1
ATOM 809 N N . PHE A 1 101 ? 8.016 10.367 -6.332 1.00 78.56 101 PHE A N 1
ATOM 810 C CA . PHE A 1 101 ? 7.993 9.383 -5.247 1.00 78.56 101 PHE A CA 1
ATOM 811 C C . PHE A 1 101 ? 8.323 10.011 -3.888 1.00 78.56 101 PHE A C 1
ATOM 813 O O . PHE A 1 101 ? 7.589 9.869 -2.914 1.00 78.56 101 PHE A O 1
ATOM 820 N N . VAL A 1 102 ? 9.401 10.800 -3.823 1.00 79.94 102 VAL A N 1
ATOM 821 C CA . VAL A 1 102 ? 9.800 11.507 -2.596 1.00 79.94 102 VAL A CA 1
ATOM 822 C C . VAL A 1 102 ? 8.694 12.440 -2.103 1.00 79.94 102 VAL A C 1
ATOM 824 O O . VAL A 1 102 ? 8.383 12.444 -0.912 1.00 79.94 102 VAL A O 1
ATOM 827 N N . LYS A 1 103 ? 8.091 13.237 -2.994 1.00 76.25 103 LYS A N 1
ATOM 828 C CA . LYS A 1 103 ? 6.979 14.129 -2.633 1.00 76.25 103 LYS A CA 1
ATOM 829 C C . LYS A 1 103 ? 5.787 13.342 -2.085 1.00 76.25 103 LYS A C 1
ATOM 831 O O . LYS A 1 103 ? 5.194 13.781 -1.103 1.00 76.25 103 LYS A O 1
ATOM 836 N N . GLN A 1 104 ? 5.461 12.204 -2.683 1.00 73.75 104 GLN A N 1
ATOM 837 C CA . GLN A 1 104 ? 4.350 11.344 -2.278 1.00 73.75 104 GLN A CA 1
ATOM 838 C C . GLN A 1 104 ? 4.589 10.731 -0.899 1.00 73.75 104 GLN A C 1
ATOM 840 O O . GLN A 1 104 ? 3.775 10.906 0.006 1.00 73.75 104 GLN A O 1
ATOM 845 N N . MET A 1 105 ? 5.781 10.176 -0.674 1.00 78.38 105 MET A N 1
ATOM 846 C CA . MET A 1 105 ? 6.171 9.627 0.625 1.00 78.38 105 MET A CA 1
ATOM 847 C C . MET A 1 105 ? 6.158 10.678 1.745 1.00 78.38 105 MET A C 1
ATOM 849 O O . MET A 1 105 ? 5.707 10.386 2.853 1.00 78.38 105 MET A O 1
ATOM 853 N N . LYS A 1 106 ? 6.572 11.930 1.475 1.00 75.44 106 LYS A N 1
ATOM 854 C CA . LYS A 1 106 ? 6.426 13.025 2.459 1.00 75.44 106 LYS A CA 1
ATOM 855 C C . LYS A 1 106 ? 4.973 13.224 2.850 1.00 75.44 106 LYS A C 1
ATOM 857 O O . LYS A 1 106 ? 4.656 13.340 4.032 1.00 75.44 106 LYS A O 1
ATOM 862 N N . LYS A 1 107 ? 4.090 13.282 1.857 1.00 72.88 107 LYS A N 1
ATOM 863 C CA . LYS A 1 107 ? 2.677 13.538 2.103 1.00 72.88 107 LYS A CA 1
ATOM 864 C C . LYS A 1 107 ? 2.009 12.386 2.858 1.00 72.88 107 LYS A C 1
ATOM 866 O O . LYS A 1 107 ? 1.220 12.641 3.762 1.00 72.88 107 LYS A O 1
ATOM 871 N N . PHE A 1 108 ? 2.394 11.146 2.571 1.00 74.38 108 PHE A N 1
ATOM 872 C CA . PHE A 1 108 ? 1.965 9.957 3.307 1.00 74.38 108 PHE A CA 1
ATOM 873 C C . PHE A 1 108 ? 2.347 10.009 4.780 1.00 74.38 108 PHE A C 1
ATOM 875 O O . PHE A 1 108 ? 1.531 9.712 5.649 1.00 74.38 108 PHE A O 1
ATOM 882 N N . THR A 1 109 ? 3.581 10.410 5.071 1.00 72.94 109 THR A N 1
ATOM 883 C CA . THR A 1 109 ? 4.058 10.529 6.448 1.00 72.94 109 THR A CA 1
ATOM 884 C C . THR A 1 109 ? 3.368 11.666 7.184 1.00 72.94 109 THR A C 1
ATOM 886 O O . THR A 1 109 ? 2.961 11.478 8.327 1.00 72.94 109 THR A O 1
ATOM 889 N N . LEU A 1 110 ? 3.148 12.815 6.534 1.00 71.06 110 LEU A N 1
ATOM 890 C CA . LEU A 1 110 ? 2.327 13.888 7.103 1.00 71.06 110 LEU A CA 1
ATOM 891 C C . LEU A 1 110 ? 0.915 13.393 7.416 1.00 71.06 110 LEU A C 1
ATOM 893 O O . LEU A 1 110 ? 0.416 13.624 8.514 1.00 71.06 110 LEU A O 1
ATOM 897 N N . LEU A 1 111 ? 0.310 12.656 6.485 1.00 70.12 111 LEU A N 1
ATOM 898 C CA . LEU A 1 111 ? -1.018 12.097 6.666 1.00 70.12 111 LEU A CA 1
ATOM 899 C C . LEU A 1 111 ? -1.067 11.118 7.845 1.00 70.12 111 LEU A C 1
ATOM 901 O O . LEU A 1 111 ? -1.942 11.218 8.705 1.00 70.12 111 LEU A O 1
ATOM 905 N N . ALA A 1 112 ? -0.123 10.183 7.908 1.00 70.38 112 ALA A N 1
ATOM 906 C CA . ALA A 1 112 ? -0.079 9.203 8.978 1.00 70.38 112 ALA A CA 1
ATOM 907 C C . ALA A 1 112 ? 0.194 9.853 10.342 1.00 70.38 112 ALA A C 1
ATOM 909 O O . ALA A 1 112 ? -0.439 9.481 11.329 1.00 70.38 112 ALA A O 1
ATOM 910 N N . ASN A 1 113 ? 1.062 10.867 10.397 1.00 70.00 113 ASN A N 1
ATOM 911 C CA . ASN A 1 113 ? 1.307 11.651 11.606 1.00 70.00 113 ASN A CA 1
ATOM 912 C C . ASN A 1 113 ? 0.064 12.436 12.038 1.00 70.00 113 ASN A C 1
ATOM 914 O O . ASN A 1 113 ? -0.275 12.431 13.218 1.00 70.00 113 ASN A O 1
ATOM 918 N N . ASP A 1 114 ? -0.662 13.062 11.110 1.00 64.19 114 ASP A N 1
ATOM 919 C CA . ASP A 1 114 ? -1.910 13.768 11.415 1.00 64.19 114 ASP A CA 1
ATOM 920 C C . ASP A 1 114 ? -2.988 12.802 11.939 1.00 64.19 114 ASP A C 1
ATOM 922 O O . ASP A 1 114 ? -3.740 13.121 12.868 1.00 64.19 114 ASP A O 1
ATOM 926 N N . ILE A 1 115 ? -3.043 11.589 11.393 1.00 62.88 115 ILE A N 1
ATOM 927 C CA . ILE A 1 115 ? -3.927 10.524 11.870 1.00 62.88 115 ILE A CA 1
ATOM 928 C C . ILE A 1 115 ? -3.545 10.071 13.282 1.00 62.88 115 ILE A C 1
ATOM 930 O O . ILE A 1 115 ? -4.433 9.937 14.124 1.00 62.88 115 ILE A O 1
ATOM 934 N N . CYS A 1 116 ? -2.255 9.855 13.546 1.00 61.66 116 CYS A N 1
ATOM 935 C CA . CYS A 1 116 ? -1.765 9.352 14.828 1.00 61.66 116 CYS A CA 1
ATOM 936 C C . CYS A 1 116 ? -1.702 10.422 15.933 1.00 61.66 116 CYS A C 1
ATOM 938 O O . CYS A 1 116 ? -1.827 10.066 17.101 1.00 61.66 116 CYS A O 1
ATOM 940 N N . GLY A 1 117 ? -1.504 11.698 15.587 1.00 53.34 117 GLY A N 1
ATOM 941 C CA . GLY A 1 117 ? -1.164 12.766 16.536 1.00 53.34 117 GLY A CA 1
ATOM 942 C C . GLY A 1 117 ? -2.151 13.934 16.642 1.00 53.34 117 GLY A C 1
ATOM 943 O O . GLY A 1 117 ? -2.054 14.705 17.592 1.00 53.34 117 GLY A O 1
ATOM 944 N N . SER A 1 118 ? -3.108 14.106 15.720 1.00 47.50 118 SER A N 1
ATOM 945 C CA . SER A 1 118 ? -4.005 15.278 15.752 1.00 47.50 118 SER A CA 1
ATOM 946 C C . SER A 1 118 ? -5.385 14.985 16.356 1.00 47.50 118 SER A C 1
ATOM 948 O O . SER A 1 118 ? -5.955 13.909 16.179 1.00 47.50 118 SER A O 1
ATOM 950 N N . SER A 1 119 ? -6.014 15.994 16.968 1.00 51.00 119 SER A N 1
ATOM 951 C CA . SER A 1 119 ? -7.443 15.967 17.316 1.00 51.00 119 SER A CA 1
ATOM 952 C C . SER A 1 119 ? -8.328 16.077 16.059 1.00 51.00 119 SER A C 1
ATOM 954 O O . SER A 1 119 ? -7.897 16.561 15.008 1.00 51.00 119 SER A O 1
ATOM 956 N N . LYS A 1 120 ? -9.580 15.596 16.123 1.00 47.97 120 LYS A N 1
ATOM 957 C CA . LYS A 1 120 ? -10.539 15.598 14.992 1.00 47.97 120 LYS A CA 1
ATOM 958 C C . LYS A 1 120 ? -10.720 16.994 14.368 1.00 47.97 120 LYS A C 1
ATOM 960 O O . LYS A 1 120 ? -10.758 17.098 13.148 1.00 47.97 120 LYS A O 1
ATOM 965 N N . LYS A 1 121 ? -10.754 18.051 15.195 1.00 45.50 121 LYS A N 1
ATOM 966 C CA . LYS A 1 121 ? -11.012 19.446 14.786 1.00 45.50 121 LYS A CA 1
ATOM 967 C C . LYS A 1 121 ? -9.890 20.060 13.932 1.00 45.50 121 LYS A C 1
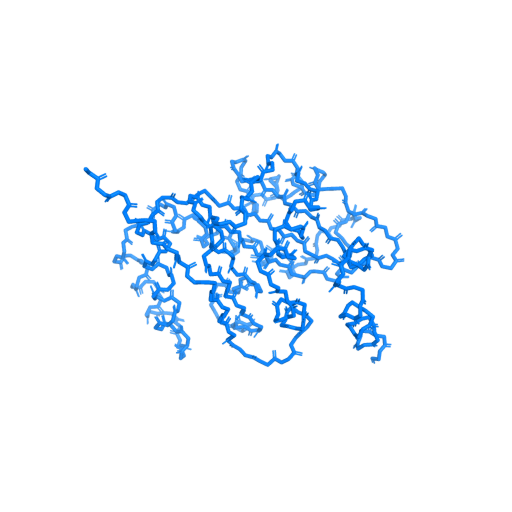ATOM 969 O O . LYS A 1 121 ? -10.181 20.775 12.975 1.00 45.50 121 LYS A O 1
ATOM 974 N N . ARG A 1 122 ? -8.621 19.751 14.235 1.00 48.03 122 ARG A N 1
ATOM 975 C CA . ARG A 1 122 ? -7.442 20.366 13.587 1.00 48.03 122 ARG A CA 1
ATOM 976 C C . ARG A 1 122 ? -7.260 19.924 12.131 1.00 48.03 122 ARG A C 1
ATOM 978 O O . ARG A 1 122 ? -6.849 20.718 11.294 1.00 48.03 122 ARG A O 1
ATOM 985 N N . ILE A 1 123 ? -7.636 18.679 11.829 1.00 48.72 123 ILE A N 1
ATOM 986 C CA . ILE A 1 123 ? -7.634 18.136 10.465 1.00 48.72 123 ILE A CA 1
ATOM 987 C C . ILE A 1 123 ? -8.706 18.834 9.624 1.00 48.72 123 ILE A C 1
ATOM 989 O O . ILE A 1 123 ? -8.397 19.393 8.585 1.00 48.72 123 ILE A O 1
ATOM 993 N N . THR A 1 124 ? -9.955 18.901 10.086 1.00 47.00 124 THR A N 1
ATOM 994 C CA . THR A 1 124 ? -11.039 19.542 9.318 1.00 47.00 124 THR A CA 1
ATOM 995 C C . THR A 1 124 ? -10.741 20.986 8.908 1.00 47.00 124 THR A C 1
ATOM 997 O O . THR A 1 124 ? -11.062 21.337 7.778 1.00 47.00 124 THR A O 1
ATOM 1000 N N . LYS A 1 125 ? -10.083 21.775 9.773 1.00 45.06 125 LYS A N 1
ATOM 1001 C CA . LYS A 1 125 ? -9.732 23.181 9.507 1.00 45.06 125 LYS A CA 1
ATOM 1002 C C . LYS A 1 125 ? -8.601 23.334 8.474 1.00 45.06 125 LYS A C 1
ATOM 1004 O O . LYS A 1 125 ? -8.763 24.054 7.497 1.00 45.06 125 LYS A O 1
ATOM 1009 N N . LYS A 1 126 ? -7.517 22.551 8.600 1.00 49.47 126 LYS A N 1
ATOM 1010 C CA . LYS A 1 126 ? -6.429 22.498 7.596 1.00 49.47 126 LYS A CA 1
ATOM 1011 C C . LYS A 1 126 ? -6.916 22.103 6.198 1.00 49.47 126 LYS A C 1
ATOM 1013 O O . LYS A 1 126 ? -6.349 22.530 5.199 1.00 49.47 126 LYS A O 1
ATOM 1018 N N . PHE A 1 127 ? -7.932 21.244 6.131 1.00 44.91 127 PHE A N 1
ATOM 1019 C CA . PHE A 1 127 ? -8.489 20.766 4.868 1.00 44.91 127 PHE A CA 1
ATOM 1020 C C . PHE A 1 127 ? -9.482 21.753 4.237 1.00 44.91 127 PHE A C 1
ATOM 1022 O O . PHE A 1 127 ? -9.573 21.786 3.015 1.00 44.91 127 PHE A O 1
ATOM 1029 N N . SER A 1 128 ? -10.220 22.537 5.034 1.00 42.81 128 SER A N 1
ATOM 1030 C CA . SER A 1 128 ? -11.177 23.529 4.521 1.00 42.81 128 SER A CA 1
ATOM 1031 C C . SER A 1 128 ? -10.523 24.819 4.034 1.00 42.81 128 SER A C 1
ATOM 1033 O O . SER A 1 128 ? -11.066 25.459 3.148 1.00 42.81 128 SER A O 1
ATOM 1035 N N . GLU A 1 129 ? -9.374 25.204 4.594 1.00 42.00 129 GLU A N 1
ATOM 1036 C CA . GLU A 1 129 ? -8.731 26.496 4.295 1.00 42.00 129 GLU A C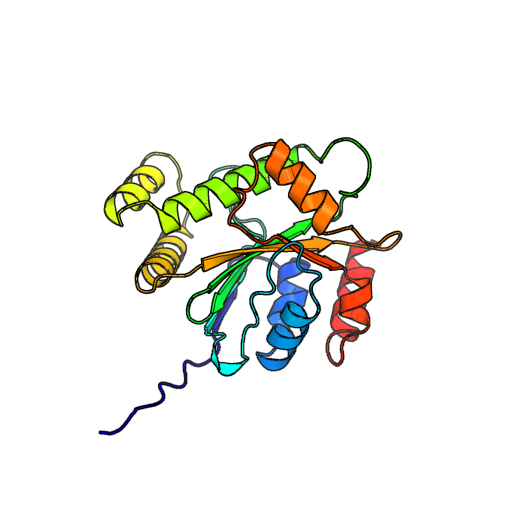A 1
ATOM 1037 C C . GLU A 1 129 ? -7.848 26.478 3.034 1.00 42.00 129 GLU A C 1
ATOM 1039 O O . GLU A 1 129 ? -7.432 27.535 2.567 1.00 42.00 129 GLU A O 1
ATOM 1044 N N . HIS A 1 130 ? -7.544 25.305 2.465 1.00 37.94 130 HIS A N 1
ATOM 1045 C CA . HIS A 1 130 ? -6.525 25.202 1.410 1.00 37.94 130 HIS A CA 1
ATOM 1046 C C . HIS A 1 130 ? -6.930 24.416 0.155 1.00 37.94 130 HIS A C 1
ATOM 1048 O O . HIS A 1 130 ? -6.185 24.454 -0.825 1.00 37.94 130 HIS A O 1
ATOM 1054 N N . TYR A 1 131 ? -8.067 23.704 0.135 1.00 38.62 131 TYR A N 1
ATOM 1055 C CA . TYR A 1 131 ? -8.383 22.776 -0.960 1.00 38.62 131 TYR A CA 1
ATOM 1056 C C . TYR A 1 131 ? -9.896 22.627 -1.203 1.00 38.62 131 TYR A C 1
ATOM 1058 O O . TYR A 1 131 ? -10.653 22.424 -0.260 1.00 38.62 131 TYR A O 1
ATOM 1066 N N . GLU A 1 132 ? -10.337 22.636 -2.464 1.00 35.62 132 GLU A N 1
ATOM 1067 C CA . GLU A 1 132 ? -11.711 22.312 -2.882 1.00 35.62 132 GLU A CA 1
ATOM 1068 C C . GLU A 1 132 ? -11.751 20.886 -3.451 1.00 35.62 132 GLU A C 1
ATOM 1070 O O . GLU A 1 132 ? -11.177 20.627 -4.504 1.00 35.62 132 GLU A O 1
ATOM 1075 N N . PHE A 1 133 ? -12.401 19.928 -2.778 1.00 40.00 133 PHE A N 1
ATOM 1076 C CA . PHE A 1 133 ? -12.590 18.581 -3.342 1.00 40.00 133 PHE A CA 1
ATOM 1077 C C . PHE A 1 133 ? -13.942 17.967 -2.956 1.00 40.00 133 PHE A C 1
ATOM 1079 O O . PHE A 1 133 ? -14.269 17.860 -1.774 1.00 40.00 133 PHE A O 1
ATOM 1086 N N . ARG A 1 134 ? -14.675 17.417 -3.940 1.00 39.19 134 ARG A N 1
ATOM 1087 C CA . ARG A 1 134 ? -15.905 16.615 -3.725 1.00 39.19 134 ARG A CA 1
ATOM 1088 C C . ARG A 1 134 ? -15.660 15.308 -2.940 1.00 39.19 134 ARG A C 1
ATOM 1090 O O . ARG A 1 134 ? -16.585 14.757 -2.351 1.00 39.19 134 ARG A O 1
ATOM 1097 N N . GLY A 1 135 ? -14.413 14.834 -2.860 1.00 45.62 135 GLY A N 1
ATOM 1098 C CA . GLY A 1 135 ? -14.002 13.679 -2.045 1.00 45.62 135 GLY A CA 1
ATOM 1099 C C . GLY A 1 135 ? -13.840 13.972 -0.549 1.00 45.62 135 GLY A C 1
ATOM 1100 O O . GLY A 1 135 ? -13.754 13.036 0.245 1.00 45.62 135 GLY A O 1
ATOM 1101 N N . GLN A 1 136 ? -13.859 15.243 -0.125 1.00 49.97 136 GLN A N 1
ATOM 1102 C CA . GLN A 1 136 ? -13.593 15.631 1.265 1.00 49.97 136 GLN A CA 1
ATOM 1103 C C . GLN A 1 136 ? -14.526 14.980 2.279 1.00 49.97 136 GLN A C 1
ATOM 1105 O O . GLN A 1 136 ? -14.073 14.607 3.355 1.00 49.97 136 GLN A O 1
ATOM 1110 N N . GLN A 1 137 ? -15.817 14.834 1.979 1.00 54.91 137 GLN A N 1
ATOM 1111 C CA . GLN A 1 137 ? -16.755 14.207 2.915 1.00 54.91 137 GLN A CA 1
ATOM 1112 C C . GLN A 1 137 ? -16.440 12.717 3.119 1.00 54.91 137 GLN A C 1
ATOM 1114 O O . GLN A 1 137 ? -16.455 12.230 4.252 1.00 54.91 137 GLN A O 1
ATOM 1119 N N . LYS A 1 138 ? -16.080 12.004 2.042 1.00 56.38 138 LYS A N 1
ATOM 1120 C CA . LYS A 1 138 ? -15.689 10.586 2.090 1.00 56.38 138 LYS A CA 1
ATOM 1121 C C . LYS A 1 138 ? -14.351 10.409 2.807 1.00 56.38 138 LYS A C 1
ATOM 1123 O O . LYS A 1 138 ? -14.252 9.573 3.701 1.00 56.38 138 LYS A O 1
ATOM 1128 N N . LEU A 1 139 ? -13.383 11.276 2.516 1.00 59.97 139 LEU A N 1
ATOM 1129 C CA . LEU A 1 139 ? -12.089 11.332 3.195 1.00 59.97 139 LEU A CA 1
ATOM 1130 C C . LEU A 1 139 ? -12.259 11.630 4.697 1.00 59.97 139 LEU A C 1
ATOM 1132 O O . LEU A 1 139 ? -11.714 10.927 5.542 1.00 59.97 139 LEU A O 1
ATOM 1136 N N . ARG A 1 140 ? -13.102 12.608 5.060 1.00 62.66 140 ARG A N 1
ATOM 1137 C CA . ARG A 1 140 ? -13.455 12.930 6.457 1.00 62.66 140 ARG A CA 1
ATOM 1138 C C . ARG A 1 140 ? -14.095 11.740 7.169 1.00 62.66 140 ARG A C 1
ATOM 1140 O O . ARG A 1 140 ? -13.750 11.481 8.320 1.00 62.66 140 ARG A O 1
ATOM 1147 N N . SER A 1 141 ? -15.001 11.020 6.507 1.00 67.06 141 SER A N 1
ATOM 1148 C CA . SER A 1 141 ? -15.626 9.809 7.053 1.00 67.06 141 SER A CA 1
ATOM 1149 C C . SER A 1 141 ? -14.595 8.700 7.278 1.00 67.06 141 SER A C 1
ATOM 1151 O O . SER A 1 141 ? -14.527 8.134 8.371 1.00 67.06 141 SER A O 1
ATOM 11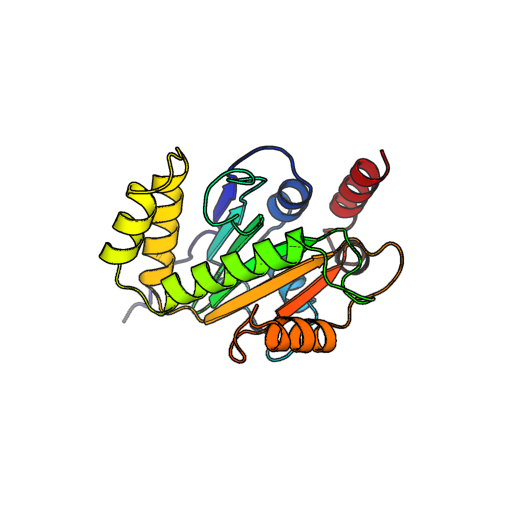53 N N . LEU A 1 142 ? -13.725 8.455 6.295 1.00 71.56 142 LEU A N 1
ATOM 1154 C CA . LEU A 1 142 ? -12.620 7.509 6.406 1.00 71.56 142 LEU A CA 1
ATOM 1155 C C . LEU A 1 142 ? -11.684 7.873 7.565 1.00 71.56 142 LEU A C 1
ATOM 1157 O O . LEU A 1 142 ? -11.406 7.036 8.421 1.00 71.56 142 LEU A O 1
ATOM 1161 N N . TYR A 1 143 ? -11.268 9.132 7.674 1.00 69.56 143 TYR A N 1
ATOM 1162 C CA . TYR A 1 143 ? -10.422 9.584 8.778 1.00 69.56 143 TYR A CA 1
ATOM 1163 C C . TYR A 1 143 ? -11.113 9.502 10.130 1.00 69.56 143 TYR A C 1
ATOM 1165 O O . TYR A 1 143 ? -10.483 9.113 11.112 1.00 69.56 143 TYR A O 1
ATOM 1173 N N . ALA A 1 144 ? -12.404 9.826 10.204 1.00 70.75 144 ALA A N 1
ATOM 1174 C CA . ALA A 1 144 ? -13.170 9.651 11.427 1.00 70.75 144 ALA A CA 1
ATOM 1175 C C . ALA A 1 144 ? -13.170 8.179 11.860 1.00 70.75 144 ALA A C 1
ATOM 1177 O O . ALA A 1 144 ? -12.983 7.902 13.041 1.00 70.75 144 ALA A O 1
ATOM 1178 N N . LYS A 1 145 ? -13.307 7.232 10.922 1.00 73.25 145 LYS A N 1
ATOM 1179 C CA . LYS A 1 145 ? -13.197 5.795 11.211 1.00 73.25 145 LYS A CA 1
ATOM 1180 C C . LYS A 1 145 ? -11.790 5.391 11.648 1.00 73.25 145 LYS A C 1
ATOM 1182 O O . LYS A 1 145 ? -11.664 4.678 12.638 1.00 73.25 145 LYS A O 1
ATOM 1187 N N . ILE A 1 146 ? -10.747 5.866 10.963 1.00 72.88 146 ILE A N 1
ATOM 1188 C CA . ILE A 1 146 ? -9.356 5.574 11.337 1.00 72.88 146 ILE A CA 1
ATOM 1189 C C . ILE A 1 146 ? -9.058 6.093 12.748 1.00 72.88 146 ILE A C 1
ATOM 1191 O O . ILE A 1 146 ? -8.367 5.416 13.491 1.00 72.88 146 ILE A O 1
ATOM 1195 N N . LYS A 1 147 ? -9.608 7.244 13.153 1.00 70.62 147 LYS A N 1
ATOM 1196 C CA . LYS A 1 147 ? -9.412 7.802 14.502 1.00 70.62 147 LYS A CA 1
ATOM 1197 C C . LYS A 1 147 ? -10.250 7.148 15.596 1.00 70.62 147 LYS A C 1
ATOM 1199 O O . LYS A 1 147 ? -9.859 7.216 16.755 1.00 70.62 147 LYS A O 1
ATOM 1204 N N . LYS A 1 148 ? -11.390 6.537 15.259 1.00 73.88 148 LYS A N 1
ATOM 1205 C CA . LYS A 1 148 ? -12.234 5.826 16.238 1.00 73.88 148 LYS A CA 1
ATOM 1206 C C . LYS A 1 148 ? -11.523 4.622 16.864 1.00 73.88 148 LYS A C 1
ATOM 1208 O O . LYS A 1 148 ? -11.874 4.226 17.965 1.00 73.88 148 LYS A O 1
ATOM 1213 N N . GLU A 1 149 ? -10.549 4.040 16.171 1.00 76.00 149 GLU A N 1
ATOM 1214 C CA . GLU A 1 149 ? -9.796 2.872 16.627 1.00 76.00 149 GLU A CA 1
ATOM 1215 C C . GLU A 1 149 ? -8.304 3.160 16.474 1.00 76.00 149 GLU A C 1
ATOM 1217 O O . GLU A 1 149 ? -7.856 3.496 15.382 1.00 76.00 149 GLU A O 1
ATOM 1222 N N . LYS A 1 150 ? -7.507 3.016 17.538 1.00 76.69 150 LYS A N 1
ATOM 1223 C CA . LYS A 1 150 ? -6.058 3.229 17.444 1.00 76.69 150 LYS A CA 1
ATOM 1224 C C . LYS A 1 150 ? -5.458 2.213 16.466 1.00 76.69 150 LYS A C 1
ATOM 1226 O O . LYS A 1 150 ? -5.452 1.013 16.730 1.00 76.69 150 LYS A O 1
ATOM 1231 N N . ARG A 1 151 ? -4.952 2.698 15.331 1.00 84.38 151 ARG A N 1
ATOM 1232 C CA . ARG A 1 151 ? -4.381 1.868 14.262 1.00 84.38 151 ARG A CA 1
ATOM 1233 C C . ARG A 1 151 ? -2.907 2.167 14.076 1.00 84.38 151 ARG A C 1
ATOM 1235 O O . ARG A 1 151 ? -2.521 3.324 13.936 1.00 84.38 151 ARG A O 1
ATOM 1242 N N . LYS A 1 152 ? -2.087 1.116 14.032 1.00 85.25 152 LYS A N 1
ATOM 1243 C CA . LYS A 1 152 ? -0.674 1.231 13.679 1.00 85.25 152 LYS A CA 1
ATOM 1244 C C . LYS A 1 152 ? -0.535 1.402 12.158 1.00 85.25 152 LYS A C 1
ATOM 1246 O O . LYS A 1 152 ? -1.115 0.599 11.420 1.00 85.25 152 LYS A O 1
ATOM 1251 N N . PRO A 1 153 ? 0.193 2.422 11.686 1.00 86.06 153 PRO A N 1
ATOM 1252 C CA . PRO A 1 153 ? 0.368 2.669 10.262 1.00 86.06 153 PRO A CA 1
ATOM 1253 C C . PRO A 1 153 ? 1.485 1.827 9.627 1.00 86.06 153 PRO A C 1
ATOM 1255 O O . PRO A 1 153 ? 2.517 1.560 10.245 1.00 86.06 153 PRO A O 1
ATOM 1258 N N . TYR A 1 154 ? 1.269 1.445 8.370 1.00 89.94 154 TYR A N 1
ATOM 1259 C CA . TYR A 1 154 ? 2.182 0.682 7.517 1.00 89.94 154 TYR A CA 1
ATOM 1260 C C . TYR A 1 154 ? 2.211 1.294 6.118 1.00 89.94 154 TYR A C 1
ATOM 1262 O O . TYR A 1 154 ? 1.183 1.772 5.638 1.00 89.94 154 TYR A O 1
ATOM 1270 N N . PHE A 1 155 ? 3.361 1.229 5.453 1.00 89.38 155 PHE A N 1
ATOM 1271 C CA . PHE A 1 155 ? 3.509 1.643 4.059 1.00 89.38 155 PHE A CA 1
ATOM 1272 C C . PHE A 1 155 ? 3.772 0.423 3.193 1.00 89.38 155 PHE A C 1
ATOM 1274 O O . PHE A 1 155 ? 4.598 -0.401 3.561 1.00 89.38 155 PHE A O 1
ATOM 1281 N N . LEU A 1 156 ? 3.092 0.299 2.061 1.00 90.38 156 LEU A N 1
ATOM 1282 C CA . LEU A 1 156 ? 3.318 -0.762 1.088 1.00 90.38 156 LEU A CA 1
ATOM 1283 C C . LEU A 1 156 ? 3.577 -0.140 -0.280 1.00 90.38 156 LEU A C 1
ATOM 1285 O O . LEU A 1 156 ? 2.759 0.630 -0.764 1.00 90.38 156 LEU A O 1
ATOM 1289 N N . VAL A 1 157 ? 4.686 -0.498 -0.914 1.00 88.06 157 VAL A N 1
ATOM 1290 C CA . VAL A 1 157 ? 4.983 -0.093 -2.289 1.00 88.06 157 VAL A CA 1
ATOM 1291 C C . VAL A 1 157 ? 4.784 -1.292 -3.208 1.00 88.06 157 VAL A C 1
ATOM 1293 O O . VAL A 1 157 ? 5.388 -2.344 -2.997 1.00 88.06 157 VAL A O 1
ATOM 1296 N N . ILE A 1 158 ? 3.941 -1.140 -4.225 1.00 86.12 158 ILE A N 1
ATOM 1297 C CA . ILE A 1 158 ? 3.818 -2.084 -5.333 1.00 86.12 158 ILE A CA 1
ATOM 1298 C C . ILE A 1 158 ? 4.663 -1.549 -6.478 1.00 86.12 158 ILE A C 1
ATOM 1300 O O . ILE A 1 158 ? 4.484 -0.401 -6.870 1.00 86.12 158 ILE A O 1
ATOM 1304 N N . SER A 1 159 ? 5.552 -2.361 -7.041 1.00 81.31 159 SER A N 1
ATOM 1305 C CA . SER A 1 159 ? 6.325 -1.941 -8.206 1.00 81.31 159 SER A CA 1
ATOM 1306 C C . SER A 1 159 ? 6.098 -2.795 -9.442 1.00 81.31 159 SER A C 1
ATOM 1308 O O . SER A 1 159 ? 5.802 -3.994 -9.374 1.00 81.31 159 SER A O 1
ATOM 1310 N N . ASN A 1 160 ? 6.311 -2.179 -10.602 1.00 73.31 160 ASN A N 1
ATOM 1311 C CA . ASN A 1 160 ? 6.548 -2.934 -11.821 1.00 73.31 160 ASN A CA 1
ATOM 1312 C C . ASN A 1 160 ? 7.960 -3.525 -11.746 1.00 73.31 160 ASN A C 1
ATOM 1314 O O . ASN A 1 160 ? 8.908 -2.846 -11.356 1.00 73.31 160 ASN A O 1
ATOM 1318 N N . SER A 1 161 ? 8.125 -4.809 -12.038 1.00 55.91 161 SER A N 1
ATOM 1319 C CA . SER A 1 161 ? 9.433 -5.460 -11.930 1.00 55.91 161 SER A CA 1
ATOM 1320 C C . SER A 1 161 ? 9.714 -6.322 -13.141 1.00 55.91 161 SER A C 1
ATOM 1322 O O . SER A 1 161 ? 9.941 -7.521 -13.024 1.00 55.91 161 SER A O 1
ATOM 1324 N N . ILE A 1 162 ? 9.755 -5.727 -14.322 1.00 56.41 162 ILE A N 1
ATOM 1325 C CA . ILE A 1 162 ? 10.278 -6.456 -15.477 1.00 56.41 162 ILE A CA 1
ATOM 1326 C C . ILE A 1 162 ? 11.762 -6.830 -15.254 1.00 56.41 162 ILE A C 1
ATOM 1328 O O . ILE A 1 162 ? 12.223 -7.781 -15.872 1.00 56.41 162 ILE A O 1
ATOM 1332 N N . MET A 1 163 ? 12.504 -6.184 -14.326 1.00 49.84 163 MET A N 1
ATOM 1333 C CA . MET A 1 163 ? 13.960 -6.403 -14.246 1.00 49.84 163 MET A CA 1
ATOM 1334 C C . MET A 1 163 ? 14.617 -6.722 -12.887 1.00 49.84 163 MET A C 1
ATOM 1336 O O . MET A 1 163 ? 15.525 -7.544 -12.917 1.00 49.84 163 MET A O 1
ATOM 1340 N N . LYS A 1 164 ? 14.242 -6.185 -11.708 1.00 59.59 164 LYS A N 1
ATOM 1341 C CA . LYS A 1 164 ? 14.842 -6.608 -10.406 1.00 59.59 164 LYS A CA 1
ATOM 1342 C C . LYS A 1 164 ? 13.897 -6.418 -9.214 1.00 59.59 164 LYS A C 1
ATOM 1344 O O . LYS A 1 164 ? 13.052 -5.526 -9.232 1.00 59.59 164 LYS A O 1
ATOM 1349 N N . ASN A 1 165 ? 14.051 -7.259 -8.185 1.00 67.38 165 ASN A N 1
ATOM 1350 C CA . ASN A 1 165 ? 13.377 -7.069 -6.899 1.00 67.38 165 ASN A CA 1
ATOM 1351 C C . ASN A 1 165 ? 13.975 -5.867 -6.156 1.00 67.38 165 ASN A C 1
ATOM 1353 O O . ASN A 1 165 ? 15.190 -5.695 -6.189 1.00 67.38 165 ASN A O 1
ATOM 1357 N N . VAL A 1 166 ? 13.131 -5.080 -5.482 1.00 75.69 166 VAL A N 1
ATOM 1358 C CA . VAL A 1 166 ? 13.570 -3.993 -4.599 1.00 75.69 166 VAL A CA 1
ATOM 1359 C C . VAL A 1 166 ? 13.873 -4.578 -3.223 1.00 75.69 166 VAL A C 1
ATOM 1361 O O . VAL A 1 166 ? 13.056 -5.313 -2.663 1.00 75.69 166 VAL A O 1
ATOM 1364 N N . ASN A 1 167 ? 15.019 -4.245 -2.640 1.00 84.19 167 ASN A N 1
ATOM 1365 C CA . ASN A 1 167 ? 15.316 -4.597 -1.258 1.00 84.19 167 ASN A CA 1
ATOM 1366 C C . ASN A 1 167 ? 14.555 -3.653 -0.308 1.00 84.19 167 ASN A C 1
ATOM 1368 O O . ASN A 1 167 ? 14.950 -2.505 -0.090 1.00 84.19 167 ASN A O 1
ATOM 1372 N N . ALA A 1 168 ? 13.470 -4.151 0.294 1.00 86.00 168 ALA A N 1
ATOM 1373 C CA . ALA A 1 168 ? 12.617 -3.370 1.192 1.00 86.00 168 ALA A CA 1
ATOM 1374 C C . ALA A 1 168 ? 13.397 -2.734 2.358 1.00 86.00 168 ALA A C 1
ATOM 1376 O O . ALA A 1 168 ? 13.152 -1.579 2.711 1.00 86.00 168 ALA A O 1
ATOM 1377 N N . SER A 1 169 ? 14.362 -3.453 2.944 1.00 87.81 169 SER A N 1
ATOM 1378 C CA . SER A 1 169 ? 15.184 -2.947 4.050 1.00 87.81 169 SER A CA 1
ATOM 1379 C C . SER A 1 169 ? 16.120 -1.824 3.605 1.00 87.81 169 SER A C 1
ATOM 1381 O O . SER A 1 169 ? 16.277 -0.835 4.323 1.00 87.81 169 SER A O 1
ATOM 1383 N N . TYR A 1 170 ? 16.711 -1.934 2.414 1.00 87.12 170 TYR A N 1
ATOM 1384 C CA . TYR A 1 170 ? 17.501 -0.857 1.816 1.00 87.12 170 TYR A CA 1
ATOM 1385 C C . TYR A 1 170 ? 16.635 0.380 1.543 1.00 87.12 170 TYR A C 1
ATOM 1387 O O . TYR A 1 170 ? 16.984 1.485 1.970 1.00 87.12 170 TYR A O 1
ATOM 1395 N N . LEU A 1 171 ? 15.467 0.197 0.919 1.00 85.50 171 LEU A N 1
ATOM 1396 C CA . LEU A 1 171 ? 14.541 1.289 0.632 1.00 85.50 171 LEU A CA 1
ATOM 1397 C C . LEU A 1 171 ? 14.052 1.968 1.920 1.00 85.50 171 LEU A C 1
ATOM 1399 O O . LEU A 1 171 ? 14.047 3.197 1.993 1.00 85.50 171 LEU A O 1
ATOM 1403 N N . GLN A 1 172 ? 13.727 1.204 2.969 1.00 88.56 172 GLN A N 1
ATOM 1404 C CA . GLN A 1 172 ? 13.342 1.779 4.258 1.00 88.56 172 GLN A CA 1
ATOM 1405 C C . GLN A 1 172 ? 14.473 2.610 4.869 1.00 88.56 172 GLN A C 1
ATOM 1407 O O . GLN A 1 172 ? 14.210 3.721 5.331 1.00 88.56 172 GLN A O 1
ATOM 1412 N N . LYS A 1 173 ? 15.726 2.130 4.850 1.00 88.25 173 LYS A N 1
ATOM 1413 C CA . LYS A 1 173 ? 16.882 2.904 5.342 1.00 88.25 173 LYS A CA 1
ATOM 1414 C C . LYS A 1 173 ? 17.015 4.230 4.597 1.00 88.25 173 LYS A C 1
ATOM 1416 O O . LYS A 1 173 ? 17.161 5.273 5.229 1.00 88.25 173 LYS A O 1
ATOM 1421 N N . LYS A 1 174 ? 16.893 4.202 3.271 1.00 86.56 174 LYS A N 1
ATOM 1422 C CA . LYS A 1 174 ? 16.993 5.380 2.402 1.00 86.56 174 LYS A CA 1
ATOM 1423 C C . LYS A 1 174 ? 15.875 6.391 2.663 1.00 86.56 174 LYS A C 1
ATOM 1425 O O . LYS A 1 174 ? 16.141 7.581 2.810 1.00 86.56 174 LYS A O 1
ATOM 1430 N N . LEU A 1 175 ? 14.634 5.918 2.786 1.00 85.62 175 LEU A N 1
ATOM 1431 C CA . LEU A 1 175 ? 13.474 6.754 3.106 1.00 85.62 175 LEU A CA 1
ATOM 1432 C C . LEU A 1 175 ? 13.551 7.332 4.523 1.00 85.62 175 LEU A C 1
ATOM 1434 O O . LEU A 1 175 ? 13.222 8.498 4.724 1.00 85.62 175 LEU A O 1
ATOM 1438 N N . THR A 1 176 ? 14.037 6.551 5.487 1.00 87.69 176 THR A N 1
ATOM 1439 C CA . THR A 1 176 ? 14.256 7.013 6.865 1.00 87.69 176 THR A CA 1
ATOM 1440 C C . THR A 1 176 ? 15.339 8.089 6.917 1.00 87.69 176 THR A C 1
ATOM 1442 O O . THR A 1 176 ? 15.129 9.133 7.525 1.00 87.69 176 THR A O 1
ATOM 1445 N N . HIS A 1 177 ? 16.476 7.874 6.245 1.00 86.56 177 HIS A N 1
ATOM 1446 C CA . HIS A 1 177 ? 17.576 8.842 6.189 1.00 86.56 177 HIS A CA 1
ATOM 1447 C C . HIS A 1 177 ? 17.151 10.156 5.519 1.00 86.56 177 HIS A C 1
ATOM 1449 O O . HIS A 1 177 ? 17.523 11.232 5.968 1.00 86.56 177 HIS A O 1
ATOM 1455 N N . ALA A 1 178 ? 16.293 10.080 4.500 1.00 83.19 178 ALA A N 1
ATOM 1456 C CA . ALA A 1 178 ? 15.713 11.248 3.843 1.00 83.19 178 ALA A CA 1
ATOM 1457 C C . ALA A 1 178 ? 14.584 11.937 4.649 1.00 83.19 178 ALA A C 1
ATOM 1459 O O . ALA A 1 178 ? 13.967 12.879 4.146 1.00 83.19 178 ALA A O 1
ATOM 1460 N N . GLY A 1 179 ? 14.268 11.462 5.862 1.00 82.56 179 GLY A N 1
ATOM 1461 C CA . GLY A 1 179 ? 13.190 11.998 6.702 1.00 82.56 179 GLY A CA 1
ATOM 1462 C C . GLY A 1 179 ? 11.787 11.782 6.125 1.00 82.56 179 GLY A C 1
ATOM 1463 O O . GLY A 1 179 ? 10.865 12.533 6.433 1.00 82.56 179 GLY A O 1
ATOM 1464 N N . LEU A 1 180 ? 11.623 10.791 5.245 1.00 82.00 180 LEU A N 1
ATOM 1465 C CA . LEU A 1 180 ? 10.386 10.541 4.498 1.00 82.00 180 LEU A CA 1
ATOM 1466 C C . LEU A 1 180 ? 9.468 9.544 5.181 1.00 82.00 180 LEU A C 1
ATOM 1468 O O . LEU A 1 180 ? 8.279 9.553 4.900 1.00 82.00 180 LEU A O 1
ATOM 1472 N N . ILE A 1 181 ? 10.006 8.691 6.046 1.00 79.62 181 ILE A N 1
ATOM 1473 C CA . ILE A 1 181 ? 9.266 7.739 6.871 1.00 79.62 181 ILE A CA 1
ATOM 1474 C C . ILE A 1 181 ? 9.899 7.780 8.264 1.00 79.62 181 ILE A C 1
ATOM 1476 O O . ILE A 1 181 ? 11.125 7.792 8.382 1.00 79.62 181 ILE A O 1
ATOM 1480 N N . ALA A 1 182 ? 9.090 7.799 9.324 1.00 75.25 182 ALA A N 1
ATOM 1481 C CA . ALA A 1 182 ? 9.634 7.705 10.676 1.00 75.25 182 ALA A CA 1
ATOM 1482 C C . ALA A 1 182 ? 10.052 6.263 11.019 1.00 75.25 182 ALA A C 1
ATOM 1484 O O . ALA A 1 182 ? 9.469 5.291 10.541 1.00 75.25 182 ALA A O 1
ATOM 1485 N N . LYS A 1 183 ? 11.054 6.118 11.896 1.00 73.06 183 LYS A N 1
ATOM 1486 C CA . LYS A 1 183 ? 11.667 4.823 12.261 1.00 73.06 183 LYS A CA 1
ATOM 1487 C C . LYS A 1 183 ? 10.673 3.767 12.772 1.00 73.06 183 LYS A C 1
ATOM 1489 O O . LYS A 1 183 ? 10.967 2.579 12.731 1.00 73.06 183 LYS A O 1
ATOM 1494 N N . ASN A 1 184 ? 9.515 4.190 13.275 1.00 74.94 184 ASN A N 1
ATOM 1495 C CA . ASN A 1 184 ? 8.477 3.331 13.846 1.00 74.94 184 ASN A CA 1
ATOM 1496 C C . ASN A 1 184 ? 7.454 2.800 12.824 1.00 74.94 184 ASN A C 1
ATOM 1498 O O . ASN A 1 184 ? 6.556 2.048 13.211 1.00 74.94 184 ASN A O 1
ATOM 1502 N N . PHE A 1 185 ? 7.567 3.169 11.549 1.00 81.75 185 PHE A N 1
ATOM 1503 C CA . PHE A 1 185 ? 6.746 2.636 10.465 1.00 81.75 185 PHE A CA 1
ATOM 1504 C C . PHE A 1 185 ? 7.472 1.480 9.777 1.00 81.75 185 PHE A C 1
ATOM 1506 O O . PHE A 1 185 ? 8.678 1.550 9.561 1.00 81.75 185 PHE A O 1
ATOM 1513 N N . SER A 1 186 ? 6.736 0.433 9.391 1.00 87.06 186 SER A N 1
ATOM 1514 C CA . SER A 1 186 ? 7.295 -0.614 8.532 1.00 87.06 186 SER A CA 1
ATOM 1515 C C . SER A 1 186 ? 6.935 -0.332 7.085 1.00 87.06 186 SER A C 1
ATOM 1517 O O . SER A 1 186 ? 5.762 -0.120 6.761 1.00 87.06 186 SER A O 1
ATOM 1519 N N . LEU A 1 187 ? 7.948 -0.396 6.227 1.00 90.31 187 LEU A N 1
ATOM 1520 C CA . LEU A 1 187 ? 7.785 -0.443 4.786 1.00 90.31 187 LEU A CA 1
ATOM 1521 C C . LEU A 1 187 ? 7.634 -1.900 4.342 1.00 90.31 187 LEU A C 1
ATOM 1523 O O . LEU A 1 187 ? 8.381 -2.773 4.783 1.00 90.31 187 LEU A O 1
ATOM 1527 N N . GLY A 1 188 ? 6.656 -2.156 3.492 1.00 91.19 188 GLY A N 1
ATOM 1528 C CA . GLY A 1 188 ? 6.474 -3.380 2.739 1.00 91.19 188 GLY A CA 1
ATOM 1529 C C . GLY A 1 188 ? 6.719 -3.104 1.267 1.00 91.19 188 GLY A C 1
ATOM 1530 O O . GLY A 1 188 ? 6.466 -1.998 0.783 1.00 91.19 188 GLY A O 1
ATOM 1531 N N . TRP A 1 189 ? 7.179 -4.113 0.547 1.00 90.94 189 TRP A N 1
ATOM 1532 C CA . TRP A 1 189 ? 7.329 -4.039 -0.894 1.00 90.94 189 TRP A CA 1
ATOM 1533 C C . TRP A 1 189 ? 6.831 -5.316 -1.567 1.00 90.94 189 TRP A C 1
ATOM 1535 O O . TRP A 1 189 ? 6.955 -6.416 -1.033 1.00 90.94 189 TRP A O 1
ATOM 1545 N N . ILE A 1 190 ? 6.239 -5.175 -2.744 1.00 89.25 190 ILE A N 1
ATOM 1546 C CA . ILE A 1 190 ? 5.812 -6.294 -3.576 1.00 89.25 190 ILE A CA 1
ATOM 1547 C C . ILE A 1 190 ? 5.843 -5.873 -5.043 1.00 89.25 190 ILE A C 1
ATOM 1549 O O . ILE A 1 190 ? 5.668 -4.702 -5.353 1.00 89.25 190 ILE A O 1
ATOM 1553 N N . ASN A 1 191 ? 6.036 -6.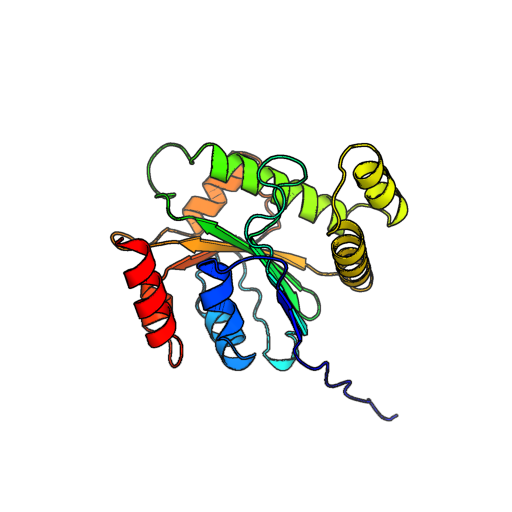809 -5.968 1.00 86.38 191 ASN A N 1
ATOM 1554 C CA . ASN A 1 191 ? 6.015 -6.496 -7.393 1.00 86.38 191 ASN A CA 1
ATOM 1555 C C . ASN A 1 191 ? 5.010 -7.319 -8.193 1.00 86.38 191 ASN A C 1
ATOM 1557 O O . ASN A 1 191 ? 4.562 -8.385 -7.761 1.00 86.38 191 ASN A O 1
ATOM 1561 N N . PHE A 1 192 ? 4.692 -6.847 -9.401 1.00 84.00 192 PHE A N 1
ATOM 1562 C CA . PHE A 1 192 ? 3.771 -7.549 -10.294 1.00 84.00 192 PHE A CA 1
ATOM 1563 C C . PHE A 1 192 ? 4.240 -8.960 -10.660 1.00 84.00 192 PHE A C 1
ATOM 1565 O O . PHE A 1 192 ? 3.394 -9.839 -10.790 1.00 84.00 192 PHE A O 1
ATOM 1572 N N . ASN A 1 193 ? 5.545 -9.253 -10.713 1.00 84.19 193 ASN A N 1
ATOM 1573 C CA . ASN A 1 193 ? 6.015 -10.626 -10.948 1.00 84.19 193 ASN A CA 1
ATOM 1574 C C . ASN A 1 193 ? 5.634 -11.588 -9.815 1.00 84.19 193 ASN A C 1
ATOM 1576 O O . ASN A 1 193 ? 5.186 -12.708 -10.073 1.00 84.19 193 ASN A O 1
ATOM 1580 N N . LYS A 1 194 ? 5.792 -11.165 -8.559 1.00 87.94 194 LYS A N 1
ATOM 1581 C CA . LYS A 1 194 ? 5.410 -11.934 -7.370 1.00 87.94 194 LYS A CA 1
ATOM 1582 C C . LYS A 1 194 ? 3.895 -12.068 -7.305 1.00 87.94 194 LYS A C 1
ATOM 1584 O O . LYS A 1 194 ? 3.407 -13.163 -7.050 1.00 87.94 194 LYS A O 1
ATOM 1589 N N . ILE A 1 195 ? 3.155 -11.000 -7.619 1.00 88.12 195 ILE A N 1
ATOM 1590 C CA . ILE A 1 195 ? 1.684 -11.014 -7.651 1.00 88.12 195 ILE A CA 1
ATOM 1591 C C . ILE A 1 195 ? 1.162 -11.942 -8.759 1.00 88.12 195 ILE A C 1
ATOM 1593 O O . ILE A 1 195 ? 0.225 -12.701 -8.523 1.00 88.12 195 ILE A O 1
ATOM 1597 N N . ASN A 1 196 ? 1.799 -11.968 -9.934 1.00 86.44 196 ASN A N 1
ATOM 1598 C CA . ASN A 1 196 ? 1.423 -12.846 -11.048 1.00 86.44 196 ASN A CA 1
ATOM 1599 C C . ASN A 1 196 ? 1.500 -14.333 -10.667 1.00 86.44 196 ASN A C 1
ATOM 1601 O O . ASN A 1 196 ? 0.687 -15.134 -11.117 1.00 86.44 196 ASN A O 1
ATOM 1605 N N . LYS A 1 197 ? 2.452 -14.702 -9.803 1.00 88.25 197 LYS A N 1
ATOM 1606 C CA . LYS A 1 197 ? 2.620 -16.074 -9.299 1.00 88.25 197 LYS A CA 1
ATOM 1607 C C . LYS A 1 197 ? 1.594 -16.453 -8.219 1.00 88.25 197 LYS A C 1
ATOM 1609 O O . LYS A 1 197 ? 1.554 -17.604 -7.792 1.00 88.25 197 LYS A O 1
ATOM 1614 N N . MET A 1 198 ? 0.750 -15.523 -7.763 1.00 89.44 198 MET A N 1
ATOM 1615 C CA . MET A 1 198 ? -0.247 -15.797 -6.727 1.00 89.44 198 MET A CA 1
ATOM 1616 C C . MET A 1 198 ? -1.516 -16.430 -7.300 1.00 89.44 198 MET A C 1
ATOM 1618 O O . MET A 1 198 ? -2.111 -15.948 -8.269 1.00 89.44 198 MET A O 1
ATOM 1622 N N . LYS A 1 199 ? -1.995 -17.483 -6.624 1.00 85.75 199 LYS A N 1
ATOM 1623 C CA . LYS A 1 199 ? -3.239 -18.174 -6.984 1.00 85.75 199 LYS A CA 1
ATOM 1624 C C . LYS A 1 199 ? -4.419 -17.197 -7.015 1.00 85.75 199 LYS A C 1
ATOM 1626 O O . LYS A 1 199 ? -4.802 -16.655 -5.975 1.00 85.75 199 LYS A O 1
ATOM 1631 N N . GLY A 1 200 ? -5.018 -17.054 -8.197 1.00 84.69 200 GLY A N 1
ATOM 1632 C CA . GLY A 1 200 ? -6.193 -16.219 -8.446 1.00 84.69 200 GLY A CA 1
ATOM 1633 C C . GLY A 1 200 ? -5.897 -14.772 -8.850 1.00 84.69 200 GLY A C 1
ATOM 1634 O O . GLY A 1 200 ? -6.848 -14.015 -8.972 1.00 84.69 200 GLY A O 1
ATOM 1635 N N . LEU A 1 201 ? -4.631 -14.378 -9.047 1.00 85.62 201 LEU A N 1
ATOM 1636 C CA . LEU A 1 201 ? -4.262 -13.011 -9.465 1.00 85.62 201 LEU A CA 1
ATOM 1637 C C . LEU A 1 201 ? -3.522 -12.953 -10.809 1.00 85.62 201 LEU A C 1
ATOM 1639 O O . LEU A 1 201 ? -3.430 -11.883 -11.403 1.00 85.62 201 LEU A O 1
ATOM 1643 N N . SER A 1 202 ? -3.058 -14.092 -11.335 1.00 85.19 202 SER A N 1
ATOM 1644 C CA . SER A 1 202 ? -2.304 -14.132 -12.597 1.00 85.19 202 SER A CA 1
ATOM 1645 C C . SER A 1 202 ? -3.048 -13.491 -13.774 1.00 85.19 202 SER A C 1
ATOM 1647 O O . SER A 1 202 ? -2.463 -12.688 -14.493 1.00 85.19 202 SER A O 1
ATOM 1649 N N . LYS A 1 203 ? -4.346 -13.784 -13.957 1.00 83.81 203 LYS A N 1
ATOM 1650 C CA . LYS A 1 203 ? -5.138 -13.234 -15.076 1.00 83.81 203 LYS A CA 1
ATOM 1651 C C . LYS A 1 203 ? -5.187 -11.702 -15.039 1.00 83.81 203 LYS A C 1
ATOM 1653 O O . LYS A 1 203 ? -4.967 -11.064 -16.057 1.00 83.81 203 LYS A O 1
ATOM 1658 N N . VAL A 1 204 ? -5.395 -11.136 -13.852 1.00 81.56 204 VAL A N 1
ATOM 1659 C CA . VAL A 1 204 ? -5.471 -9.685 -13.627 1.00 81.56 204 VAL A CA 1
ATOM 1660 C C . VAL A 1 204 ? -4.121 -9.027 -13.900 1.00 81.56 204 VAL A C 1
ATOM 1662 O O . VAL A 1 204 ? -4.058 -8.015 -14.588 1.00 81.56 204 VAL A O 1
ATOM 1665 N N . ILE A 1 205 ? -3.026 -9.636 -13.433 1.00 82.44 205 ILE A N 1
ATOM 1666 C CA . ILE A 1 205 ? -1.681 -9.120 -13.704 1.00 82.44 205 ILE A CA 1
ATOM 1667 C C . ILE A 1 205 ? -1.313 -9.224 -15.184 1.00 82.44 205 ILE A C 1
ATOM 1669 O O . ILE A 1 205 ? -0.668 -8.320 -15.701 1.00 82.44 205 ILE A O 1
ATOM 1673 N N . LYS A 1 206 ? -1.733 -10.277 -15.893 1.00 81.75 206 LYS A N 1
ATOM 1674 C CA . LYS A 1 206 ? -1.534 -10.367 -17.348 1.00 81.75 206 LYS A CA 1
ATOM 1675 C C . LYS A 1 206 ? -2.225 -9.214 -18.077 1.00 81.75 206 LYS A C 1
ATOM 1677 O O . LYS A 1 206 ? -1.590 -8.598 -18.922 1.00 81.75 206 LYS A O 1
ATOM 1682 N N . THR A 1 207 ? -3.465 -8.886 -17.710 1.00 78.31 207 THR A N 1
ATOM 1683 C CA . THR A 1 207 ? -4.193 -7.732 -18.264 1.00 78.31 207 THR A CA 1
ATOM 1684 C C . THR A 1 207 ? -3.503 -6.410 -17.935 1.00 78.31 207 THR A C 1
ATOM 1686 O O . THR A 1 207 ? -3.281 -5.604 -18.828 1.00 78.31 207 THR A O 1
ATOM 1689 N N . ILE A 1 208 ? -3.087 -6.208 -16.681 1.00 75.69 208 ILE A N 1
ATOM 1690 C CA . ILE A 1 208 ? -2.330 -5.016 -16.273 1.00 75.69 208 ILE A CA 1
ATOM 1691 C C . ILE A 1 208 ? -1.030 -4.891 -17.074 1.00 75.69 208 ILE A C 1
ATOM 1693 O O . ILE A 1 208 ? -0.728 -3.823 -17.585 1.00 75.69 208 ILE A O 1
ATOM 1697 N N . ASN A 1 209 ? -0.268 -5.977 -17.207 1.00 74.00 209 ASN A N 1
ATOM 1698 C CA . ASN A 1 209 ? 0.995 -5.973 -17.941 1.00 74.00 209 ASN A CA 1
ATOM 1699 C C . ASN A 1 209 ? 0.803 -5.730 -19.440 1.00 74.00 209 ASN A C 1
ATOM 1701 O O . ASN A 1 209 ? 1.693 -5.156 -20.051 1.00 74.00 209 ASN A O 1
ATOM 1705 N N . PHE A 1 210 ? -0.309 -6.185 -20.023 1.00 73.94 210 PHE A N 1
ATOM 1706 C CA . PHE A 1 210 ? -0.676 -5.867 -21.402 1.00 73.94 210 PHE A CA 1
ATOM 1707 C C . PHE A 1 210 ? -0.922 -4.360 -21.547 1.00 73.94 210 PHE A C 1
ATOM 1709 O O . PHE A 1 210 ? -0.214 -3.705 -22.296 1.00 73.94 210 PHE A O 1
ATOM 1716 N N . ASN A 1 211 ? -1.782 -3.791 -20.697 1.00 67.62 211 ASN A N 1
ATOM 1717 C CA . ASN A 1 211 ? -2.107 -2.357 -20.694 1.00 67.62 211 ASN A CA 1
ATOM 1718 C C . ASN A 1 211 ? -0.921 -1.429 -20.356 1.00 67.62 211 ASN A C 1
ATOM 1720 O O . ASN A 1 211 ? -1.035 -0.223 -20.513 1.00 67.62 211 ASN A O 1
ATOM 1724 N N . LEU A 1 212 ? 0.168 -1.963 -19.792 1.00 66.69 212 LEU A N 1
ATOM 1725 C CA . LEU A 1 212 ? 1.393 -1.216 -19.475 1.00 66.69 212 LEU A CA 1
ATOM 1726 C C . LEU A 1 212 ? 2.461 -1.304 -20.579 1.00 66.69 212 LEU A C 1
ATOM 1728 O O . LEU A 1 212 ? 3.517 -0.688 -20.431 1.00 66.69 212 LEU A O 1
ATOM 1732 N N . ARG A 1 213 ? 2.258 -2.148 -21.600 1.00 62.75 213 ARG A N 1
ATOM 1733 C CA . ARG A 1 213 ? 3.177 -2.318 -22.740 1.00 62.75 213 ARG A CA 1
ATOM 1734 C C . ARG A 1 213 ? 2.802 -1.450 -23.941 1.00 62.75 213 ARG A C 1
ATOM 1736 O O . ARG A 1 213 ? 3.692 -1.197 -24.748 1.00 62.75 213 ARG A O 1
ATOM 1743 N N . ASP A 1 214 ? 1.540 -1.042 -24.016 1.00 41.38 214 ASP A N 1
ATOM 1744 C CA . ASP A 1 214 ? 1.008 -0.067 -24.973 1.00 41.38 214 ASP A CA 1
ATOM 1745 C C . ASP A 1 214 ? 1.178 1.366 -24.436 1.00 41.38 214 ASP A C 1
ATOM 1747 O O . ASP A 1 214 ? 1.416 2.280 -25.257 1.00 41.38 214 ASP A O 1
#

Sequence (214 aa):
MNQETIKRDFKLFGHGENSVTFQLFSSMNKRQLRRFLSNADWASFNPNIKEAAIQEVHLFPCFGKAKGYGEPDIIILSSGRVIYVEVELAFLDKGKLPKQFVKQMKKFTLLANDICGSSKKRITKKFSEHYEFRGQQKLRSLYAKIKKEKRKPYFLVISNSIMKNVNASYLQKKLTHAGLIAKNFSLGWINFNKINKMKGLSKVIKTINFNLRD

Foldseek 3Di:
DDPPPPQQDEEEAEDDDDDLLCLQPVQDDLVLVLVVLVPWDKQPDRPNADSSQWHYKYADVPPCPPFDLLAARMWTGGAQAIEGEHEDADDQADDDGDPVVLSNLQSVQVVVCCLQPPDLVVVVVVDVPGDDDPCVVVVSVVSVVSNVHNHDYEYEYEYEPPDDDHDQNSSVVVCCVVVSHPPRYMYTYYYLVSQCPDPSRVVSSVVSVVVVVD

Secondary structure (DSSP, 8-state):
----------EEEE-SS--HHHHHHHT--HHHHHHHHHTSEESS------GGGEEEEEE-TTTTSSSSS---SEEEEETTEEEEEEEE-S--SSSSPPHHHHHHHHHHHHHHHHHHH--HHHHHHHHHTT---TTHHHHHHHHHHHHHS--EEEEEEEE--SS----HHHHHHHHHHTTSS-TTSEEEEEEHHHHHTSTTTHHHHHHHHHHTT-

pLDDT: mean 72.04, std 17.11, range [30.08, 92.88]